Protein AF-A0A818SFF1-F1 (afdb_monomer)

Solvent-accessible surface area (backbone atoms only — not comparable to full-atom values): 10986 Å² total; per-residue (Å²): 130,87,70,99,70,79,66,65,78,45,72,51,76,48,74,39,48,66,5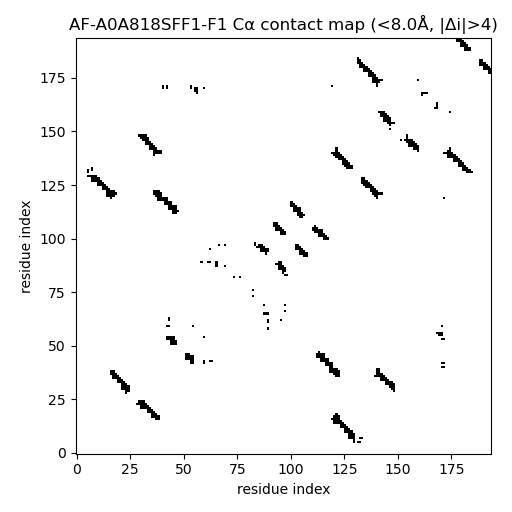1,75,48,78,44,64,41,83,86,81,69,43,51,49,33,38,40,35,31,31,52,43,71,66,40,42,21,39,57,53,98,87,51,75,42,73,50,57,46,71,57,33,50,42,52,52,58,50,44,58,50,48,54,54,51,44,74,74,43,75,86,46,78,71,59,73,72,50,70,42,78,63,52,102,57,33,35,35,34,66,54,93,59,34,32,41,36,35,36,87,83,73,51,74,46,46,30,33,59,41,76,37,38,3,38,34,39,40,39,34,30,44,100,44,38,40,38,42,38,41,35,33,38,32,57,37,32,33,38,57,41,84,89,53,92,53,50,66,73,41,67,85,71,84,58,87,85,70,75,71,77,46,77,88,64,52,74,44,71,43,39,40,39,37,42,49,55,102,87,49,75,49,77,47,79,87

Mean predicted aligned error: 8.72 Å

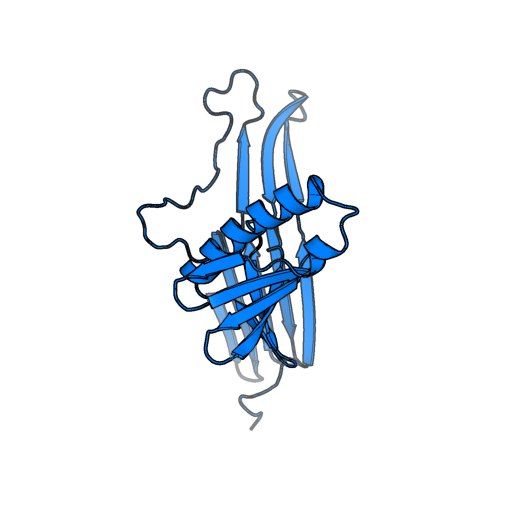Radius of gyration: 22.45 Å; Cα contacts (8 Å, |Δi|>4): 378; chains: 1; bounding box: 58×50×54 Å

Sequence (194 aa):
MPSLSESMKQHIQIGIRDIGIAIIDDIARNDLFYISISKSKDIWMESSKSHMKPLSYQLNKHVDEQYESYIKDHNAHSNDEEFSSKKYRIDNNRDVSFDEDTAELTDHQDHLVRIKRQPLDGLWVGFAWSTSNAALHVRINRVQIDNEHEFTLFPVVLNPIVSKAAGTDIPGKPFIEFSLFKTTTARSNTTHIK

Foldseek 3Di:
DPDPDDDQPDKDKDFAAKDKDWDADPVVGFTFKIKMQHWDDKFKWFDDPPDTHTDWLLQRVLVVVVVVVLVVVCVVPVPDPVSQVDWDDSDPFWIWGDDPQKIWIQGPVRDTTIMGIGIGGQKMWMWTHDPFKIKIKIFGAWMWMAGRDPPDPGRTPDGDDDDPPPVPSGPPDGPDIKMWMWGHDPVDTDIDID

Structure (mmCIF, N/CA/C/O backbone):
data_AF-A0A818SFF1-F1
#
_entry.id   AF-A0A818SFF1-F1
#
loop_
_atom_site.group_PDB
_atom_site.id
_atom_site.type_symbol
_atom_site.label_atom_id
_atom_site.label_alt_id
_atom_site.label_comp_id
_atom_site.label_asym_id
_atom_site.label_entity_id
_atom_site.label_seq_id
_atom_site.pdbx_PDB_ins_code
_atom_site.Cartn_x
_atom_site.Cartn_y
_atom_site.Cartn_z
_atom_site.occupancy
_atom_site.B_iso_or_equiv
_atom_site.auth_seq_id
_atom_site.auth_comp_id
_atom_site.auth_asym_id
_atom_site.auth_atom_id
_atom_site.pdbx_PDB_model_num
ATOM 1 N N . MET A 1 1 ? -38.109 -21.030 6.512 1.00 29.44 1 MET A N 1
ATOM 2 C CA . MET A 1 1 ? -37.425 -20.049 5.643 1.00 29.44 1 MET A CA 1
ATOM 3 C C . MET A 1 1 ? -35.987 -19.942 6.122 1.00 29.44 1 MET A C 1
ATOM 5 O O . MET A 1 1 ? -35.830 -19.622 7.294 1.00 29.44 1 MET A O 1
ATOM 9 N N . PRO A 1 2 ? -34.957 -20.273 5.324 1.00 36.75 2 PRO A N 1
ATOM 10 C CA . PRO A 1 2 ? -33.585 -19.961 5.708 1.00 36.75 2 PRO A CA 1
ATOM 11 C C . PRO A 1 2 ? -33.436 -18.437 5.671 1.00 36.75 2 PRO A C 1
ATOM 13 O O . PRO A 1 2 ? -33.880 -17.797 4.717 1.00 36.75 2 PRO A O 1
ATOM 16 N N . SER A 1 3 ? -32.915 -17.858 6.746 1.00 39.03 3 SER A N 1
ATOM 17 C CA . SER A 1 3 ? -32.768 -16.417 6.925 1.00 39.03 3 SER A CA 1
ATOM 18 C C . SER A 1 3 ? -31.819 -15.816 5.884 1.00 39.03 3 SER A C 1
ATOM 20 O O . SER A 1 3 ? -30.797 -16.407 5.543 1.00 39.03 3 SER A O 1
ATOM 22 N N . LEU A 1 4 ? -32.123 -14.599 5.425 1.00 45.53 4 LEU A N 1
ATOM 23 C CA . LEU A 1 4 ? -31.282 -13.764 4.551 1.00 45.53 4 LEU A CA 1
ATOM 24 C C . LEU A 1 4 ? -29.932 -13.335 5.187 1.00 45.53 4 LEU A C 1
ATOM 26 O O . LEU A 1 4 ? -29.298 -12.393 4.725 1.00 45.53 4 LEU A O 1
ATOM 30 N N . SER A 1 5 ? -29.480 -13.987 6.258 1.00 56.97 5 SER A N 1
ATOM 31 C CA . SER A 1 5 ? -28.380 -13.516 7.104 1.00 56.97 5 SER A CA 1
ATOM 32 C C . SER A 1 5 ? -27.509 -14.668 7.614 1.00 56.97 5 SER A C 1
ATOM 34 O O . SER A 1 5 ? -27.238 -14.766 8.812 1.00 56.97 5 SER A O 1
ATOM 36 N N . GLU A 1 6 ? -27.099 -15.592 6.742 1.00 67.06 6 GLU A N 1
ATOM 37 C CA . GLU A 1 6 ? -26.012 -16.505 7.115 1.00 67.06 6 GLU A CA 1
ATOM 38 C C . GLU A 1 6 ? -24.713 -15.690 7.199 1.00 67.06 6 GLU A C 1
ATOM 40 O O . GLU A 1 6 ? -24.246 -15.152 6.193 1.00 67.06 6 GLU A O 1
ATOM 45 N N . SER A 1 7 ? -24.148 -15.572 8.404 1.00 75.12 7 SER A N 1
ATOM 46 C CA . SER A 1 7 ? -22.847 -14.938 8.603 1.00 75.12 7 SER A CA 1
ATOM 47 C C . SER A 1 7 ? -21.735 -15.797 7.997 1.00 75.12 7 SER A C 1
ATOM 49 O O . SER A 1 7 ? -21.760 -17.029 8.083 1.00 75.12 7 SER A O 1
ATOM 51 N N . MET A 1 8 ? -20.740 -15.148 7.388 1.00 84.06 8 MET A N 1
ATOM 52 C CA . MET A 1 8 ? -19.523 -15.824 6.935 1.00 84.06 8 MET A CA 1
ATOM 53 C C . MET A 1 8 ? -18.774 -16.343 8.163 1.00 84.06 8 MET A C 1
ATOM 55 O O . MET A 1 8 ? -18.273 -15.556 8.963 1.00 84.06 8 MET A O 1
ATOM 59 N N . LYS A 1 9 ? -18.749 -17.665 8.351 1.00 87.00 9 LYS A N 1
ATOM 60 C CA . LYS A 1 9 ? -18.155 -18.292 9.545 1.00 87.00 9 LYS A CA 1
ATOM 61 C C . LYS A 1 9 ? -16.649 -18.472 9.412 1.00 87.00 9 LYS A C 1
ATOM 63 O O . LYS A 1 9 ? -15.950 -18.505 10.418 1.00 87.00 9 LYS A O 1
ATOM 68 N N . GLN A 1 10 ? -16.170 -18.635 8.184 1.00 93.19 10 GLN A N 1
ATOM 69 C CA . GLN A 1 10 ? -14.772 -18.901 7.876 1.00 93.19 10 GLN A CA 1
ATOM 70 C C . GLN A 1 10 ? -14.242 -17.768 7.007 1.00 93.19 10 GLN A C 1
ATOM 72 O O . GLN A 1 10 ? -14.946 -17.278 6.123 1.00 93.19 10 GLN A O 1
ATOM 77 N N . HIS A 1 11 ? -13.019 -17.332 7.286 1.00 95.00 11 HIS A N 1
ATOM 78 C CA . HIS A 1 11 ? -12.343 -16.327 6.484 1.00 95.00 11 HIS A CA 1
ATOM 79 C C . HIS A 1 11 ? -10.835 -16.555 6.496 1.00 95.00 11 HIS A C 1
ATOM 81 O O . HIS A 1 11 ? -10.275 -17.048 7.474 1.00 95.00 11 HIS A O 1
ATOM 87 N N . ILE A 1 12 ? -10.194 -16.188 5.395 1.00 96.62 12 ILE A N 1
ATOM 88 C CA . ILE A 1 12 ? -8.749 -16.147 5.222 1.00 96.62 12 ILE A CA 1
ATOM 89 C C . ILE A 1 12 ? -8.417 -14.798 4.593 1.00 96.62 12 ILE A C 1
ATOM 91 O O . ILE A 1 12 ? -9.103 -14.339 3.678 1.00 96.62 12 ILE A O 1
ATOM 95 N N . GLN A 1 13 ? -7.353 -14.174 5.084 1.00 95.44 13 GLN A N 1
ATOM 96 C CA . GLN A 1 13 ? -6.797 -12.957 4.518 1.00 95.44 13 GLN A CA 1
ATOM 97 C C . GLN A 1 13 ? -5.323 -13.185 4.197 1.00 95.44 13 GLN A C 1
ATOM 99 O O . GLN A 1 13 ? -4.576 -13.697 5.028 1.00 95.44 13 GLN A O 1
ATOM 104 N N . ILE A 1 14 ? -4.916 -12.789 2.997 1.00 95.25 14 ILE A N 1
ATOM 105 C CA . ILE A 1 14 ? -3.541 -12.867 2.512 1.00 95.25 14 ILE A CA 1
ATOM 106 C C . ILE A 1 14 ? -3.113 -11.454 2.123 1.00 95.25 14 ILE A C 1
ATOM 108 O O . ILE A 1 14 ? -3.788 -10.799 1.330 1.00 95.25 14 ILE A O 1
ATOM 112 N N . GLY A 1 15 ? -1.999 -10.998 2.688 1.00 94.06 15 GLY A N 1
ATOM 113 C CA . GLY A 1 15 ? -1.317 -9.766 2.300 1.00 94.06 15 GLY A CA 1
ATOM 114 C C . GLY A 1 15 ? 0.062 -10.107 1.751 1.00 94.06 15 GLY A C 1
ATOM 115 O O . GLY A 1 15 ? 0.854 -10.751 2.437 1.00 94.06 15 GLY A O 1
ATOM 116 N N . ILE A 1 16 ? 0.335 -9.716 0.510 1.00 94.56 16 ILE A N 1
ATOM 117 C CA . ILE A 1 16 ? 1.644 -9.850 -0.126 1.00 94.56 16 ILE A CA 1
ATOM 118 C C . ILE A 1 16 ? 2.194 -8.449 -0.333 1.00 94.56 16 ILE A C 1
ATOM 120 O O . ILE A 1 16 ? 1.605 -7.639 -1.051 1.00 94.56 16 ILE A O 1
ATOM 124 N N . ARG A 1 17 ? 3.336 -8.179 0.301 1.00 93.19 17 ARG A N 1
ATOM 125 C CA . ARG A 1 17 ? 3.992 -6.877 0.221 1.00 93.19 17 ARG A CA 1
ATOM 126 C C . ARG A 1 17 ? 4.446 -6.591 -1.205 1.00 93.19 17 ARG A C 1
ATOM 128 O O . ARG A 1 17 ? 3.990 -5.615 -1.783 1.00 93.19 17 ARG A O 1
ATOM 135 N N . ASP A 1 18 ? 5.265 -7.476 -1.762 1.00 93.25 18 ASP A N 1
ATOM 136 C CA . ASP A 1 18 ? 5.827 -7.347 -3.101 1.00 93.25 18 ASP A CA 1
ATOM 137 C C . ASP A 1 18 ? 5.870 -8.726 -3.778 1.00 93.25 18 ASP A C 1
ATOM 139 O O . ASP A 1 18 ? 6.201 -9.730 -3.144 1.00 93.25 18 ASP A O 1
ATOM 143 N N . ILE A 1 19 ? 5.521 -8.781 -5.061 1.00 95.44 19 ILE A N 1
ATOM 144 C CA . ILE A 1 19 ? 5.624 -9.963 -5.921 1.00 95.44 19 ILE A CA 1
ATOM 145 C C . ILE A 1 19 ? 5.975 -9.527 -7.344 1.00 95.44 19 ILE A C 1
ATOM 147 O O . ILE A 1 19 ? 5.488 -8.507 -7.829 1.00 95.44 19 ILE A O 1
ATOM 151 N N . GLY A 1 20 ? 6.821 -10.306 -8.013 1.00 95.44 20 GLY A N 1
ATOM 152 C CA . GLY A 1 20 ? 7.267 -10.051 -9.377 1.00 95.44 20 GLY A CA 1
ATOM 153 C C . GLY A 1 20 ? 7.159 -11.293 -10.249 1.00 95.44 20 GLY A C 1
ATOM 154 O O . GLY A 1 20 ? 7.330 -12.413 -9.766 1.00 95.44 20 GLY A O 1
ATOM 155 N N . ILE A 1 21 ? 6.870 -11.087 -11.528 1.00 94.88 21 ILE A N 1
ATOM 156 C CA . ILE A 1 21 ? 6.818 -12.124 -12.554 1.00 94.88 21 ILE A CA 1
ATOM 157 C C . ILE A 1 21 ? 7.664 -11.642 -13.730 1.00 94.88 21 ILE A C 1
ATOM 159 O O . ILE A 1 21 ? 7.367 -10.604 -14.318 1.00 94.88 21 ILE A O 1
ATOM 163 N N . ALA A 1 22 ? 8.699 -12.405 -14.074 1.00 94.56 22 ALA A N 1
ATOM 164 C CA . ALA A 1 22 ? 9.489 -12.192 -15.280 1.00 94.56 22 ALA A CA 1
ATOM 165 C C . ALA A 1 22 ? 8.950 -13.074 -16.411 1.00 94.56 22 ALA A C 1
ATOM 167 O O . ALA A 1 22 ? 8.686 -14.263 -16.217 1.00 94.56 22 ALA A O 1
ATOM 168 N N . ILE A 1 23 ? 8.782 -12.481 -17.586 1.00 94.38 23 ILE A N 1
ATOM 169 C CA . ILE A 1 23 ? 8.433 -13.169 -18.824 1.00 94.38 23 ILE A CA 1
ATOM 170 C C . ILE A 1 23 ? 9.700 -13.218 -19.663 1.00 94.38 23 ILE A C 1
ATOM 172 O O . ILE A 1 23 ? 10.245 -12.172 -20.011 1.00 94.38 23 ILE A O 1
ATOM 176 N N . ILE A 1 24 ? 10.144 -14.427 -19.987 1.00 94.25 24 ILE A N 1
ATOM 177 C CA . ILE A 1 24 ? 11.396 -14.682 -20.701 1.00 94.25 24 ILE A CA 1
ATOM 178 C C . ILE A 1 24 ? 11.110 -15.387 -22.025 1.00 94.25 24 ILE A C 1
ATOM 180 O O . ILE A 1 24 ? 10.174 -16.185 -22.112 1.00 94.25 24 ILE A O 1
ATOM 184 N N . ASP A 1 25 ? 11.918 -15.105 -23.040 1.00 93.19 25 ASP A N 1
ATOM 185 C CA . ASP A 1 25 ? 11.989 -15.905 -24.261 1.00 93.19 25 ASP A CA 1
ATOM 186 C C . ASP A 1 25 ? 13.014 -17.024 -24.042 1.00 93.19 25 ASP A C 1
ATOM 188 O O . ASP A 1 25 ? 14.208 -16.776 -23.849 1.00 93.19 25 ASP A O 1
ATOM 192 N N . ASP A 1 26 ? 12.556 -18.272 -24.053 1.00 93.94 26 ASP A N 1
ATOM 193 C CA . ASP A 1 26 ? 13.407 -19.435 -23.818 1.00 93.94 26 ASP A CA 1
ATOM 194 C C . ASP A 1 26 ? 14.319 -19.764 -25.011 1.00 93.94 26 ASP A C 1
ATOM 196 O O . ASP A 1 26 ? 15.389 -20.356 -24.829 1.00 93.94 26 ASP A O 1
ATOM 200 N N . ILE A 1 27 ? 13.940 -19.343 -26.220 1.00 94.38 27 ILE A N 1
ATOM 201 C CA . ILE A 1 27 ? 14.706 -19.551 -27.450 1.00 94.38 27 ILE A CA 1
ATOM 202 C C . ILE A 1 27 ? 15.798 -18.488 -27.563 1.00 94.38 27 ILE A C 1
ATOM 204 O O . ILE A 1 27 ? 16.974 -18.824 -27.729 1.00 94.38 27 ILE A O 1
ATOM 208 N N . ALA A 1 28 ? 15.423 -17.212 -27.458 1.00 89.94 28 ALA A N 1
ATOM 209 C CA . ALA A 1 28 ? 16.356 -16.089 -27.549 1.00 89.94 28 ALA A CA 1
ATOM 210 C C . ALA A 1 28 ? 17.179 -15.885 -26.264 1.00 89.94 28 ALA A C 1
ATOM 212 O O . ALA A 1 28 ? 18.203 -15.201 -26.302 1.00 89.94 28 ALA A O 1
ATOM 213 N N . ARG A 1 29 ? 16.768 -16.509 -25.149 1.00 90.38 29 ARG A N 1
ATOM 214 C CA . ARG A 1 29 ? 17.375 -16.388 -23.811 1.00 90.38 29 ARG A CA 1
ATOM 215 C C . ARG A 1 29 ? 17.467 -14.943 -23.322 1.00 90.38 29 ARG A C 1
ATOM 217 O O . ARG A 1 29 ? 18.484 -14.551 -22.750 1.00 90.38 29 ARG A O 1
ATOM 224 N N . ASN A 1 30 ? 16.420 -14.162 -23.558 1.00 89.62 30 ASN A N 1
ATOM 225 C CA . ASN A 1 30 ? 16.323 -12.790 -23.079 1.00 89.62 30 ASN A CA 1
ATOM 226 C C . ASN A 1 30 ? 15.040 -12.567 -22.275 1.00 89.62 30 ASN A C 1
ATOM 228 O O . ASN A 1 30 ? 14.051 -13.291 -22.411 1.00 89.62 30 ASN A O 1
ATOM 232 N N . ASP A 1 31 ? 15.081 -11.548 -21.425 1.00 89.31 31 ASP A N 1
ATOM 233 C CA . ASP A 1 31 ? 13.924 -11.108 -20.664 1.00 89.31 31 ASP A CA 1
ATOM 234 C C . ASP A 1 31 ? 13.083 -10.188 -21.556 1.00 89.31 31 ASP A C 1
ATOM 236 O O . ASP A 1 31 ? 13.590 -9.265 -22.196 1.00 89.31 31 ASP A O 1
ATOM 240 N N . LEU A 1 32 ? 11.786 -10.469 -21.644 1.00 91.38 32 LEU A N 1
ATOM 241 C CA . LEU A 1 32 ? 10.852 -9.682 -22.446 1.00 91.38 32 LEU A CA 1
ATOM 242 C C . LEU A 1 32 ? 10.216 -8.593 -21.588 1.00 91.38 32 LEU A C 1
ATOM 244 O O . LEU A 1 32 ? 10.244 -7.414 -21.932 1.00 91.38 32 LEU A O 1
ATOM 248 N N . PHE A 1 33 ? 9.639 -8.997 -20.457 1.00 93.94 33 PHE A N 1
ATOM 249 C CA . PHE A 1 33 ? 8.936 -8.092 -19.558 1.00 93.94 33 PHE A CA 1
ATOM 250 C C . PHE A 1 33 ? 9.097 -8.515 -18.110 1.00 93.94 33 PHE A C 1
ATOM 252 O O . PHE A 1 33 ? 9.095 -9.705 -17.792 1.00 93.94 33 PHE A O 1
ATOM 259 N N . TYR A 1 34 ? 9.094 -7.527 -17.227 1.00 95.44 34 TYR A N 1
ATOM 260 C CA . TYR A 1 34 ? 8.955 -7.738 -15.799 1.00 95.44 34 TYR A CA 1
ATOM 261 C C . TYR A 1 34 ? 7.678 -7.066 -15.298 1.00 95.44 34 TYR A C 1
ATOM 263 O O . TYR A 1 34 ? 7.458 -5.874 -15.495 1.00 95.44 34 TYR A O 1
ATOM 271 N N . ILE A 1 35 ? 6.801 -7.841 -14.663 1.00 95.69 35 ILE A N 1
ATOM 272 C CA . ILE A 1 35 ? 5.564 -7.353 -14.052 1.00 95.69 35 ILE A CA 1
ATOM 273 C C . ILE A 1 35 ? 5.742 -7.418 -12.545 1.00 95.69 35 ILE A C 1
ATOM 275 O O . ILE A 1 35 ? 5.921 -8.499 -11.988 1.00 95.69 35 ILE A O 1
ATOM 279 N N . SER A 1 36 ? 5.631 -6.282 -11.868 1.00 95.12 36 SER A N 1
ATOM 280 C CA . SER A 1 36 ? 5.686 -6.211 -10.412 1.00 95.12 36 SER A CA 1
ATOM 281 C C . SER A 1 36 ? 4.386 -5.688 -9.823 1.00 95.12 36 SER A C 1
ATOM 283 O O . SER A 1 36 ? 3.784 -4.734 -10.312 1.00 95.12 36 SER A O 1
ATOM 285 N N . ILE A 1 37 ? 3.966 -6.314 -8.730 1.00 94.62 37 ILE A N 1
ATOM 286 C CA . ILE A 1 37 ? 2.992 -5.776 -7.792 1.00 94.62 37 ILE A CA 1
ATOM 287 C C . ILE A 1 37 ? 3.766 -5.469 -6.520 1.00 94.62 37 ILE A C 1
ATOM 289 O O . ILE A 1 37 ? 4.403 -6.352 -5.953 1.00 94.62 37 ILE A O 1
ATOM 293 N N . SER A 1 38 ? 3.734 -4.219 -6.081 1.00 91.31 38 SER A N 1
ATOM 294 C CA . SER A 1 38 ? 4.543 -3.759 -4.951 1.00 91.31 38 SER A CA 1
ATOM 295 C C . SER A 1 38 ? 3.707 -3.004 -3.941 1.00 91.31 38 SER A C 1
ATOM 297 O O . SER A 1 38 ? 2.606 -2.535 -4.249 1.00 91.31 38 SER A O 1
ATOM 299 N N . LYS A 1 39 ? 4.226 -2.872 -2.723 1.00 87.31 39 LYS A N 1
ATOM 300 C CA . LYS A 1 39 ? 3.552 -2.095 -1.686 1.00 87.31 39 LYS A CA 1
ATOM 301 C C . LYS A 1 39 ? 3.370 -0.651 -2.154 1.00 87.31 39 LYS A C 1
ATOM 303 O O . LYS A 1 39 ? 4.251 -0.062 -2.792 1.00 87.31 39 LYS A O 1
ATOM 308 N N . SER A 1 40 ? 2.227 -0.056 -1.827 1.00 82.00 40 SER A N 1
ATOM 309 C CA . SER A 1 40 ? 2.022 1.376 -2.063 1.00 82.00 40 SER A CA 1
ATOM 310 C C . SER A 1 40 ? 2.520 2.202 -0.875 1.00 82.00 40 SER A C 1
ATOM 312 O O . SER A 1 40 ? 3.242 1.705 -0.008 1.00 82.00 40 SER A O 1
ATOM 314 N N . LYS A 1 41 ? 2.147 3.487 -0.842 1.00 81.12 41 LYS A N 1
ATOM 315 C CA . LYS A 1 41 ? 2.415 4.353 0.308 1.00 81.12 41 LYS A CA 1
ATOM 316 C C . LYS A 1 41 ? 1.798 3.773 1.577 1.00 81.12 41 LYS A C 1
ATOM 318 O O . LYS A 1 41 ? 0.735 3.150 1.525 1.00 81.12 41 LYS A O 1
ATOM 323 N N . ASP A 1 42 ? 2.476 4.002 2.691 1.00 86.38 42 ASP A N 1
ATOM 324 C CA . ASP A 1 42 ? 1.950 3.661 4.003 1.00 86.38 42 ASP A CA 1
ATOM 325 C C . ASP A 1 42 ? 0.845 4.671 4.357 1.00 86.38 42 ASP A C 1
ATOM 327 O O . ASP A 1 42 ? 0.861 5.813 3.893 1.00 86.38 42 ASP A O 1
ATOM 331 N N . ILE A 1 43 ? -0.151 4.234 5.122 1.00 89.06 43 ILE A N 1
ATOM 332 C CA . ILE A 1 43 ? -1.270 5.078 5.538 1.00 89.06 43 ILE A CA 1
ATOM 333 C C . ILE A 1 43 ? -1.369 5.125 7.052 1.00 89.06 43 ILE A C 1
ATOM 335 O O . ILE A 1 43 ? -1.173 4.129 7.745 1.00 89.06 43 ILE A O 1
ATOM 339 N N . TRP A 1 44 ? -1.747 6.284 7.565 1.00 91.06 44 TRP A N 1
ATOM 340 C CA . TRP A 1 44 ? -2.076 6.451 8.971 1.00 91.06 44 TRP A CA 1
ATOM 341 C C . TRP A 1 44 ? -3.537 6.107 9.236 1.00 91.06 44 TRP A C 1
ATOM 343 O O . TRP A 1 44 ? -4.440 6.527 8.502 1.00 91.06 44 TRP A O 1
ATOM 353 N N . MET A 1 45 ? -3.772 5.342 10.296 1.00 90.62 45 MET A N 1
ATOM 354 C CA . MET A 1 45 ? -5.102 4.907 10.698 1.00 90.62 45 MET A CA 1
ATOM 355 C C . MET A 1 45 ? -5.345 5.178 12.175 1.00 90.62 45 MET A C 1
ATOM 357 O O . MET A 1 45 ? -4.494 4.874 13.001 1.00 90.62 45 MET A O 1
ATOM 361 N N . GLU A 1 46 ? -6.527 5.679 12.518 1.00 91.25 46 GLU A N 1
ATOM 362 C CA . GLU A 1 46 ? -6.996 5.740 13.901 1.00 91.25 46 GLU A CA 1
ATOM 363 C C . GLU A 1 46 ? -7.089 4.325 14.457 1.00 91.25 46 GLU A C 1
ATOM 365 O O . GLU A 1 46 ? -7.796 3.470 13.911 1.00 91.25 46 GLU A O 1
ATOM 370 N N . SER A 1 47 ? -6.376 4.081 15.550 1.00 85.44 47 SER A N 1
ATOM 371 C CA . SER A 1 47 ? -6.413 2.818 16.268 1.00 85.44 47 SER A CA 1
ATOM 372 C C . SER A 1 47 ? -7.419 2.925 17.412 1.00 85.44 47 SER A C 1
ATOM 374 O O . SER A 1 47 ? -7.135 3.522 18.451 1.00 85.44 47 SER A O 1
ATOM 376 N N . SER A 1 48 ? -8.601 2.336 17.233 1.00 79.00 48 SER A N 1
ATOM 377 C CA . SER A 1 48 ? -9.547 2.095 18.329 1.00 79.00 48 SER A CA 1
ATOM 378 C C . SER A 1 48 ? -9.493 0.627 18.767 1.00 79.00 48 SER A C 1
ATOM 380 O O . SER A 1 48 ? -8.936 -0.216 18.065 1.00 79.00 48 SER A O 1
ATOM 382 N N . LYS A 1 49 ? -10.104 0.287 19.911 1.00 70.31 49 LYS A N 1
ATOM 383 C CA . LYS A 1 49 ? -10.113 -1.098 20.425 1.00 70.31 49 LYS A CA 1
ATOM 384 C C . LYS A 1 49 ? -10.773 -2.111 19.477 1.00 70.31 49 LYS A C 1
ATOM 386 O O . LYS A 1 49 ? -10.457 -3.291 19.566 1.00 70.31 49 LYS A O 1
ATOM 391 N N . SER A 1 50 ? -11.704 -1.683 18.623 1.00 68.44 50 SER A N 1
ATOM 392 C CA . SER A 1 50 ? -12.535 -2.581 17.803 1.00 68.44 50 SER A CA 1
ATOM 393 C C . SER A 1 50 ? -12.381 -2.388 16.296 1.00 68.44 50 SER A C 1
ATOM 395 O O . SER A 1 50 ? -12.863 -3.217 15.529 1.00 68.44 50 SER A O 1
ATOM 397 N N . HIS A 1 51 ? -11.746 -1.303 15.854 1.00 72.06 51 HIS A N 1
ATOM 398 C CA . HIS A 1 51 ? -11.682 -0.936 14.444 1.00 72.06 51 HIS A CA 1
ATOM 399 C C . HIS A 1 51 ? -10.478 -0.039 14.153 1.00 72.06 51 HIS A C 1
ATOM 401 O O . HIS A 1 51 ? -10.136 0.835 14.955 1.00 72.06 51 HIS A O 1
ATOM 407 N N . MET A 1 52 ? -9.888 -0.219 12.971 1.00 80.19 52 MET A N 1
ATOM 408 C CA . MET A 1 52 ? -8.890 0.691 12.420 1.00 80.19 52 MET A CA 1
ATOM 409 C C . MET A 1 52 ? -9.490 1.493 11.272 1.00 80.19 52 MET A C 1
ATOM 411 O O . MET A 1 52 ? -9.965 0.912 10.298 1.00 80.19 52 MET A O 1
ATOM 415 N N . LYS A 1 53 ? -9.481 2.825 11.395 1.00 85.00 53 LYS A N 1
ATOM 416 C CA . LYS A 1 53 ? -10.051 3.728 10.387 1.00 85.00 53 LYS A CA 1
ATOM 417 C C . LYS A 1 53 ? -8.947 4.508 9.685 1.00 85.00 53 LYS A C 1
ATOM 419 O O . LYS A 1 53 ? -8.183 5.159 10.388 1.00 85.00 53 LYS A O 1
ATOM 424 N N . PRO A 1 54 ? -8.873 4.543 8.346 1.00 85.38 54 PRO A N 1
ATOM 425 C CA . PRO A 1 54 ? -7.954 5.460 7.680 1.00 85.38 54 PRO A CA 1
ATOM 426 C C . PRO A 1 54 ? -8.294 6.918 8.022 1.00 85.38 54 PRO A C 1
ATOM 428 O O . PRO A 1 54 ? -9.470 7.300 8.037 1.00 85.38 54 PRO A O 1
ATOM 431 N N . LEU A 1 55 ? -7.265 7.732 8.283 1.00 88.00 55 LEU A N 1
ATOM 432 C CA . LEU A 1 55 ? -7.428 9.182 8.430 1.00 88.00 55 LEU A CA 1
ATOM 433 C C . LEU A 1 55 ? -7.890 9.807 7.107 1.00 88.00 55 LEU A C 1
ATOM 435 O O . LEU A 1 55 ? -7.703 9.238 6.029 1.00 88.00 55 LEU A O 1
ATOM 439 N N . SER A 1 56 ? -8.452 11.017 7.176 1.00 85.88 56 SER A N 1
ATOM 440 C CA . SER A 1 56 ? -8.741 11.793 5.965 1.00 85.88 56 SER A CA 1
ATOM 441 C C . SER A 1 56 ? -7.461 12.041 5.162 1.00 85.88 56 SER A C 1
ATOM 443 O O . SER A 1 56 ? -6.380 12.130 5.741 1.00 85.88 56 SER A O 1
ATOM 445 N N . TYR A 1 57 ? -7.574 12.191 3.837 1.00 82.31 57 TYR A N 1
ATOM 446 C CA . TYR A 1 57 ? -6.403 12.381 2.970 1.00 82.31 57 TYR A CA 1
ATOM 447 C C . TYR A 1 57 ? -5.467 13.491 3.452 1.00 82.31 57 TYR A C 1
ATOM 449 O O . TYR A 1 57 ? -4.273 13.263 3.617 1.00 82.31 57 TYR A O 1
ATOM 457 N N . GLN A 1 58 ? -6.028 14.675 3.707 1.00 85.25 58 GLN A N 1
ATOM 458 C CA . GLN A 1 58 ? -5.254 15.850 4.103 1.00 85.25 58 GLN A CA 1
ATOM 459 C C . GLN A 1 58 ? -4.529 15.616 5.428 1.00 85.25 58 GLN A C 1
ATOM 461 O O . GLN A 1 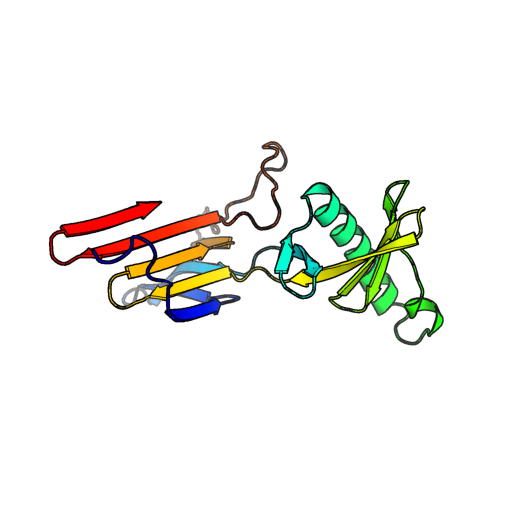58 ? -3.362 15.964 5.561 1.00 85.25 58 GLN A O 1
ATOM 466 N N . LEU A 1 59 ? -5.199 14.981 6.393 1.00 88.19 59 LEU A N 1
ATOM 467 C CA . LEU A 1 59 ? -4.582 14.676 7.675 1.00 88.19 59 LEU A CA 1
ATOM 468 C C . LEU A 1 59 ? -3.492 13.609 7.529 1.00 88.19 59 LEU A C 1
ATOM 470 O O . LEU A 1 59 ? -2.412 13.786 8.073 1.00 88.19 59 LEU A O 1
ATOM 474 N N . ASN A 1 60 ? -3.740 12.551 6.750 1.00 89.19 60 ASN A N 1
ATOM 475 C CA . ASN A 1 60 ? -2.744 11.519 6.449 1.00 89.19 60 ASN A CA 1
ATOM 476 C C . ASN A 1 60 ? -1.479 12.140 5.848 1.00 89.19 60 ASN A C 1
ATOM 478 O O . ASN A 1 60 ? -0.381 11.861 6.308 1.00 89.19 60 ASN A O 1
ATOM 482 N N . LYS A 1 61 ? -1.657 13.033 4.868 1.00 87.12 61 LYS A N 1
ATOM 483 C CA . LYS A 1 61 ? -0.568 13.745 4.202 1.00 87.12 61 LYS A CA 1
ATOM 484 C C . LYS A 1 61 ? 0.250 14.593 5.180 1.00 87.12 61 LYS A C 1
ATOM 486 O O . LYS A 1 61 ? 1.464 14.448 5.205 1.00 87.12 61 LYS A O 1
ATOM 491 N N . HIS A 1 62 ? -0.388 15.444 5.986 1.00 91.12 62 HIS A N 1
ATOM 492 C CA . HIS A 1 62 ? 0.343 16.285 6.942 1.00 91.12 62 HIS A CA 1
ATOM 493 C C . HIS A 1 62 ? 1.060 15.456 8.015 1.00 91.12 62 HIS A C 1
ATOM 495 O O . HIS A 1 62 ? 2.184 15.782 8.386 1.00 91.12 62 HIS A O 1
ATOM 501 N N . VAL A 1 63 ? 0.439 14.372 8.497 1.00 92.94 63 VAL A N 1
ATOM 502 C CA . VAL A 1 63 ? 1.088 13.456 9.447 1.00 92.94 63 VAL A CA 1
ATOM 503 C C . VAL A 1 63 ? 2.302 12.790 8.806 1.00 92.94 63 VAL A C 1
ATOM 505 O O . VAL A 1 63 ? 3.350 12.745 9.436 1.00 92.94 63 VAL A O 1
ATOM 508 N N . ASP A 1 64 ? 2.202 12.328 7.559 1.00 91.06 64 ASP A N 1
ATOM 509 C CA . ASP A 1 64 ? 3.324 11.705 6.845 1.00 91.06 64 ASP A CA 1
ATOM 510 C C . ASP A 1 64 ? 4.476 12.705 6.599 1.00 91.06 64 ASP A C 1
ATOM 512 O O . ASP A 1 64 ? 5.638 12.373 6.810 1.00 91.06 64 ASP A O 1
ATOM 516 N N . GLU A 1 65 ? 4.173 13.968 6.272 1.00 91.75 65 GLU A N 1
ATOM 517 C CA . GLU A 1 65 ? 5.175 15.043 6.149 1.00 91.75 65 GLU A CA 1
ATOM 518 C C . GLU A 1 65 ? 5.903 15.328 7.480 1.00 91.75 65 GLU A C 1
ATOM 520 O O . GLU A 1 65 ? 7.129 15.496 7.510 1.00 91.75 65 GLU A O 1
ATOM 525 N N . GLN A 1 66 ? 5.172 15.361 8.602 1.00 94.62 66 GLN A N 1
ATOM 526 C CA . GLN A 1 66 ? 5.794 15.505 9.924 1.00 94.62 66 GLN A CA 1
ATOM 527 C C . GLN A 1 66 ? 6.563 14.246 10.331 1.00 94.62 66 GLN A C 1
ATOM 529 O O . GLN A 1 66 ? 7.615 14.354 10.957 1.00 94.62 66 GLN A O 1
ATOM 534 N N . TYR A 1 67 ? 6.099 13.066 9.922 1.00 93.75 67 TYR A N 1
ATOM 535 C CA . TYR A 1 67 ? 6.787 11.808 10.170 1.00 93.75 67 TYR A CA 1
ATOM 536 C 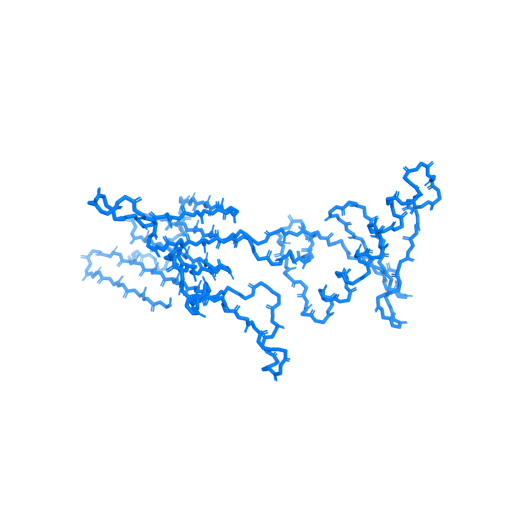C . TYR A 1 67 ? 8.150 11.754 9.475 1.00 93.75 67 TYR A C 1
ATOM 538 O O . TYR A 1 67 ? 9.138 11.361 10.088 1.00 93.75 67 TYR A O 1
ATOM 546 N N . GLU A 1 68 ? 8.255 12.223 8.228 1.00 92.25 68 GLU A N 1
ATOM 547 C CA . GLU A 1 68 ? 9.552 12.343 7.549 1.00 92.25 68 GLU A CA 1
ATOM 548 C C . GLU A 1 68 ? 10.530 13.245 8.317 1.00 92.25 68 GLU A C 1
ATOM 550 O O . GLU A 1 68 ? 11.735 12.980 8.346 1.00 92.25 68 GLU A O 1
ATOM 555 N N . SER A 1 69 ? 10.023 14.312 8.940 1.00 92.56 69 SER A N 1
ATOM 556 C CA . SER A 1 69 ? 10.823 15.210 9.781 1.00 92.56 69 SER A CA 1
ATOM 557 C C . SER A 1 69 ? 11.237 14.525 11.085 1.00 92.56 69 SER A C 1
ATOM 559 O O . SER A 1 69 ? 12.407 14.578 11.455 1.00 92.56 69 SER A O 1
ATOM 561 N N . TYR A 1 70 ? 10.314 13.801 11.719 1.00 92.75 70 TYR A N 1
ATOM 562 C CA . TYR A 1 70 ? 10.592 12.964 12.883 1.00 92.75 70 TYR A CA 1
ATOM 563 C C . TYR A 1 70 ? 11.686 11.933 12.611 1.00 92.75 70 TYR A C 1
ATOM 565 O O . TYR A 1 70 ? 12.648 11.869 13.366 1.00 92.75 70 TYR A O 1
ATOM 573 N N . ILE A 1 71 ? 11.615 11.189 11.505 1.00 91.31 71 ILE A N 1
ATOM 574 C CA . ILE A 1 71 ? 12.637 10.194 11.154 1.00 91.31 71 ILE A CA 1
ATOM 575 C C . ILE A 1 71 ? 14.009 10.845 10.948 1.00 91.31 71 ILE A C 1
ATOM 577 O O . ILE A 1 71 ? 15.022 10.305 11.392 1.00 91.31 71 ILE A O 1
ATOM 581 N N . LYS A 1 72 ? 14.069 12.015 10.298 1.00 90.44 72 LYS A N 1
ATOM 582 C CA . LYS A 1 72 ? 15.330 12.760 10.133 1.00 90.44 72 LYS A CA 1
ATOM 583 C C . LYS A 1 72 ? 15.918 13.169 11.480 1.00 90.44 72 LYS A C 1
ATOM 585 O O . LYS A 1 72 ? 17.109 12.965 11.702 1.00 90.44 72 LYS A O 1
ATOM 590 N N . ASP A 1 73 ? 15.089 13.710 12.366 1.00 89.31 73 ASP A N 1
ATOM 591 C CA . ASP A 1 73 ? 15.526 14.140 13.690 1.00 89.31 73 ASP A CA 1
ATOM 592 C C . ASP A 1 73 ? 15.947 12.951 14.566 1.00 89.31 73 ASP A C 1
ATOM 594 O O . ASP A 1 73 ? 16.989 13.023 15.219 1.00 89.31 73 ASP A O 1
ATOM 598 N N . HIS A 1 74 ? 15.187 11.851 14.523 1.00 86.12 74 HIS A N 1
ATOM 599 C CA . HIS A 1 74 ? 15.447 10.612 15.257 1.00 86.12 74 HIS A CA 1
ATOM 600 C C . HIS A 1 74 ? 16.794 10.003 14.866 1.00 86.12 74 HIS A C 1
ATOM 602 O O . HIS A 1 74 ? 17.592 9.645 15.726 1.00 86.12 74 HIS A O 1
ATOM 608 N N . ASN A 1 75 ? 17.093 9.962 13.565 1.00 84.94 75 ASN A N 1
ATOM 609 C CA . ASN A 1 75 ? 18.379 9.478 13.066 1.00 84.94 75 ASN A CA 1
ATOM 610 C C . ASN A 1 75 ? 19.556 10.380 13.477 1.00 84.94 75 ASN A C 1
ATOM 612 O O . ASN A 1 75 ? 20.681 9.898 13.589 1.00 84.94 75 ASN A O 1
ATOM 616 N N . ALA A 1 76 ? 19.319 11.679 13.682 1.00 83.88 76 ALA A N 1
ATOM 617 C CA . ALA A 1 76 ? 20.351 12.629 14.096 1.00 83.88 76 AL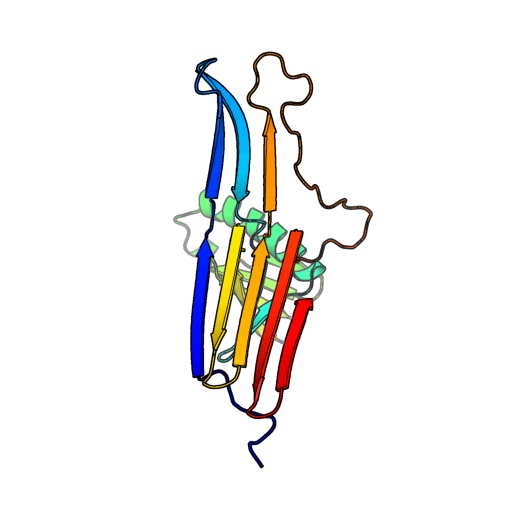A A CA 1
ATOM 618 C C . ALA A 1 76 ? 20.586 12.653 15.621 1.00 83.88 76 ALA A C 1
ATOM 620 O O . ALA A 1 76 ? 21.695 12.962 16.050 1.00 83.88 76 ALA A O 1
ATOM 621 N N . HIS A 1 77 ? 19.574 12.312 16.427 1.00 77.62 77 HIS A N 1
ATOM 622 C CA . HIS A 1 77 ? 19.581 12.445 17.893 1.00 77.62 77 HIS A CA 1
ATOM 623 C C . HIS A 1 77 ? 19.199 11.135 18.602 1.00 77.62 77 HIS A C 1
ATOM 625 O O . HIS A 1 77 ? 18.575 11.155 19.658 1.00 77.62 77 HIS A O 1
ATOM 631 N N . SER A 1 78 ? 19.572 9.981 18.040 1.00 64.50 78 SER A N 1
ATOM 632 C CA . SER A 1 78 ? 19.089 8.651 18.459 1.00 64.50 78 SER A CA 1
ATOM 633 C C . SER A 1 78 ? 19.339 8.275 19.931 1.00 64.50 78 SER A C 1
ATOM 635 O O . SER A 1 78 ? 18.773 7.295 20.402 1.00 64.50 78 SER A O 1
ATOM 637 N N . ASN A 1 79 ? 20.187 9.020 20.649 1.00 66.12 79 ASN A N 1
ATOM 638 C CA . ASN A 1 79 ? 20.555 8.776 22.050 1.00 66.12 79 ASN A CA 1
ATOM 639 C C . ASN A 1 79 ? 20.045 9.860 23.019 1.00 66.12 79 ASN A C 1
ATOM 641 O O . ASN A 1 79 ? 20.477 9.883 24.170 1.00 66.12 79 ASN A O 1
ATOM 645 N N . ASP A 1 80 ? 19.194 10.780 22.560 1.00 72.00 80 ASP A N 1
ATOM 646 C CA . ASP A 1 80 ? 18.733 11.920 23.354 1.00 72.00 80 ASP A CA 1
ATOM 647 C C . ASP A 1 80 ? 17.346 11.635 23.957 1.00 72.00 80 ASP A C 1
ATOM 649 O O . ASP A 1 80 ? 16.353 11.530 23.235 1.00 72.00 80 ASP A O 1
ATOM 653 N N . GLU A 1 81 ? 17.257 11.485 25.282 1.00 65.12 81 GLU A N 1
ATOM 654 C CA . GLU A 1 81 ? 15.991 11.168 25.973 1.00 65.12 81 GLU A CA 1
ATOM 655 C C . GLU A 1 81 ? 14.936 12.276 25.795 1.00 65.12 81 GLU A C 1
ATOM 657 O O . GLU A 1 81 ? 13.735 12.003 25.794 1.00 65.12 81 GLU A O 1
ATOM 662 N N . GLU A 1 82 ? 15.366 13.522 25.564 1.00 65.94 82 GLU A N 1
ATOM 663 C CA . GLU A 1 82 ? 14.472 14.662 25.333 1.00 65.94 82 GLU A CA 1
ATOM 664 C C . GLU A 1 82 ? 13.701 14.534 24.003 1.00 65.94 82 GLU A C 1
ATOM 666 O O . GLU A 1 82 ? 12.553 14.982 23.893 1.00 65.94 82 GLU A O 1
ATOM 671 N N . PHE A 1 83 ? 14.273 13.826 23.018 1.00 71.25 83 PHE A N 1
ATOM 672 C CA . PHE A 1 83 ? 13.673 13.616 21.699 1.00 71.25 83 PHE A CA 1
ATOM 673 C C . PHE A 1 83 ? 12.362 12.817 21.754 1.00 71.25 83 PHE A C 1
ATOM 675 O O . PHE A 1 83 ? 11.438 13.102 20.993 1.00 71.25 83 PHE A O 1
ATOM 682 N N . SER A 1 84 ? 12.245 11.872 22.694 1.00 68.94 84 SER A N 1
ATOM 683 C CA . SER A 1 84 ? 11.046 11.038 22.891 1.00 68.94 84 SER A CA 1
ATOM 684 C C . SER A 1 84 ? 9.778 11.864 23.164 1.00 68.94 84 SER A C 1
ATOM 686 O O . SER A 1 84 ? 8.672 11.441 22.836 1.00 68.94 84 SER A O 1
ATOM 688 N N . SER A 1 85 ? 9.933 13.072 23.717 1.00 74.31 85 SER A N 1
ATOM 689 C CA . SER A 1 85 ? 8.823 13.966 24.074 1.00 74.31 85 SER A CA 1
ATOM 690 C C . SER A 1 85 ? 8.500 15.039 23.023 1.00 74.31 85 SER A C 1
ATOM 692 O O . SER A 1 85 ? 7.621 15.882 23.237 1.00 74.31 85 SER A O 1
ATOM 694 N N . LYS A 1 86 ? 9.207 15.041 21.885 1.00 87.69 86 LYS A N 1
ATOM 695 C CA . LYS A 1 86 ? 9.077 16.088 20.871 1.00 87.69 86 LYS A CA 1
ATOM 696 C C . LYS A 1 86 ? 7.732 16.002 20.147 1.00 87.69 86 LYS A C 1
ATOM 698 O O . LYS A 1 86 ? 7.392 14.998 19.527 1.00 87.69 86 LYS A O 1
ATOM 703 N N . LYS A 1 87 ? 7.002 17.119 20.158 1.00 90.81 87 LYS A N 1
ATOM 704 C CA . LYS A 1 87 ? 5.753 17.297 19.408 1.00 90.81 87 LYS A CA 1
ATOM 705 C C . LYS A 1 87 ? 5.995 18.041 18.097 1.00 90.81 87 LYS A C 1
ATOM 707 O O . LYS A 1 87 ? 6.762 19.002 18.048 1.00 90.81 87 LYS A O 1
ATOM 712 N N . TYR A 1 88 ? 5.288 17.624 17.055 1.00 93.12 88 TYR A N 1
ATOM 713 C CA . TYR A 1 88 ? 5.306 18.221 15.724 1.00 93.12 88 TYR A CA 1
ATOM 714 C C . TYR A 1 88 ? 3.942 18.842 15.426 1.00 93.12 88 TYR A C 1
ATOM 716 O O . TYR A 1 88 ? 2.905 18.213 15.626 1.00 93.12 88 TYR A O 1
ATOM 724 N N . ARG A 1 89 ? 3.925 20.081 14.936 1.00 93.25 89 ARG A N 1
ATOM 725 C CA . ARG A 1 89 ? 2.680 20.790 14.616 1.00 93.25 89 ARG A CA 1
ATOM 726 C C . ARG A 1 89 ? 2.105 20.260 13.301 1.00 93.25 89 ARG A C 1
ATOM 728 O O . ARG A 1 89 ? 2.774 20.333 12.275 1.00 93.25 89 ARG A O 1
ATOM 735 N N . ILE A 1 90 ? 0.866 19.767 13.322 1.00 91.50 90 ILE A N 1
ATOM 736 C CA . ILE A 1 90 ? 0.155 19.299 12.116 1.00 91.50 90 ILE A CA 1
ATOM 737 C C . ILE A 1 90 ? -0.604 20.448 11.457 1.00 91.50 90 ILE A C 1
ATOM 739 O O . ILE A 1 90 ? -0.499 20.673 10.254 1.00 91.50 90 ILE A O 1
ATOM 743 N N . ASP A 1 91 ? -1.388 21.168 12.255 1.00 86.81 91 ASP A N 1
ATOM 744 C CA . ASP A 1 91 ? -2.188 22.311 11.830 1.00 86.81 91 ASP A CA 1
ATOM 745 C C . ASP A 1 91 ? -2.349 23.295 12.997 1.00 86.81 91 ASP A C 1
ATOM 747 O O . ASP A 1 91 ? -1.811 23.082 14.079 1.00 86.81 91 ASP A O 1
ATOM 751 N N . ASN A 1 92 ? -3.086 24.392 12.808 1.00 85.19 92 ASN A N 1
ATOM 752 C CA . ASN A 1 92 ? -3.252 25.410 13.851 1.00 85.19 92 ASN A CA 1
ATOM 753 C C . ASN A 1 92 ? -3.879 24.890 15.154 1.00 85.19 92 ASN A C 1
ATOM 755 O O . ASN A 1 92 ? -3.779 25.589 16.161 1.00 85.19 92 ASN A O 1
ATOM 759 N N . ASN A 1 93 ? -4.528 23.723 15.142 1.00 88.06 93 ASN A N 1
ATOM 760 C CA . ASN A 1 93 ? -5.307 23.184 16.249 1.00 88.06 93 ASN A CA 1
ATOM 761 C C . ASN A 1 93 ? -4.803 21.837 16.789 1.00 88.06 93 ASN A C 1
ATOM 763 O O . ASN A 1 93 ? -5.402 21.322 17.733 1.00 88.06 93 ASN A O 1
ATOM 767 N N . ARG A 1 94 ? -3.780 21.233 16.169 1.00 92.06 94 ARG A N 1
ATOM 768 C CA . ARG A 1 94 ? -3.334 19.867 16.471 1.00 92.06 94 ARG A CA 1
ATOM 769 C C . ARG A 1 94 ? -1.822 19.717 16.401 1.00 92.06 94 ARG A C 1
ATOM 771 O O . ARG A 1 94 ? -1.183 20.172 15.448 1.00 92.06 94 ARG A O 1
ATOM 778 N N . ASP A 1 95 ? -1.295 18.967 17.354 1.00 94.25 95 ASP A N 1
ATOM 779 C CA . ASP A 1 95 ? 0.077 18.478 17.384 1.00 94.25 95 ASP A CA 1
ATOM 780 C C . ASP A 1 95 ? 0.089 16.943 17.295 1.00 94.25 95 ASP A C 1
ATOM 782 O O . ASP A 1 95 ? -0.901 16.273 17.599 1.00 94.25 95 ASP A O 1
ATOM 786 N N . VAL A 1 96 ? 1.219 16.380 16.876 1.00 95.06 96 VAL A N 1
ATOM 787 C CA . VAL A 1 96 ? 1.469 14.939 16.838 1.00 95.06 96 VAL A CA 1
ATOM 788 C C . VAL A 1 96 ? 2.751 14.604 17.593 1.00 95.06 96 VAL A C 1
ATOM 790 O O . VAL A 1 96 ? 3.762 15.291 17.451 1.00 95.06 96 VAL A O 1
ATOM 793 N N . SER A 1 97 ? 2.710 13.543 18.391 1.00 94.12 97 SER A N 1
ATOM 794 C CA . SER A 1 97 ? 3.894 12.913 18.981 1.00 94.12 97 SER A CA 1
ATOM 795 C C . SER A 1 97 ? 4.075 11.545 18.343 1.00 94.12 97 SER A C 1
ATOM 797 O O . SER A 1 97 ? 3.113 10.778 18.295 1.00 94.12 97 SER A O 1
ATOM 799 N N . PHE A 1 98 ? 5.270 11.246 17.843 1.00 94.06 98 PHE A N 1
ATOM 800 C CA . PHE A 1 98 ? 5.565 9.981 17.168 1.00 94.06 98 PHE A CA 1
ATOM 801 C C . PHE A 1 98 ? 6.338 9.031 18.079 1.00 94.06 98 PHE A C 1
ATOM 803 O O . PHE A 1 98 ? 7.224 9.454 18.817 1.00 94.06 98 PHE A O 1
ATOM 810 N N . ASP A 1 99 ? 6.020 7.749 17.958 1.00 90.69 99 ASP A N 1
ATOM 811 C CA . ASP A 1 99 ? 6.729 6.635 18.575 1.00 90.69 99 ASP A CA 1
ATOM 812 C C . ASP A 1 99 ? 6.790 5.483 17.561 1.00 90.69 99 ASP A C 1
ATOM 814 O O . ASP A 1 99 ? 5.820 4.738 17.379 1.00 90.69 99 ASP A O 1
ATOM 818 N N . GLU A 1 100 ? 7.905 5.414 16.829 1.00 88.31 100 GLU A N 1
ATOM 819 C CA . GLU A 1 100 ? 8.153 4.467 15.735 1.00 88.31 100 GLU A CA 1
ATOM 820 C C . GLU A 1 100 ? 7.033 4.445 14.671 1.00 88.31 100 GLU A C 1
ATOM 822 O O . GLU A 1 100 ? 6.942 5.344 13.836 1.00 88.31 100 GLU A O 1
ATOM 827 N N . ASP A 1 101 ? 6.187 3.410 14.671 1.00 89.62 101 ASP A N 1
ATOM 828 C CA . ASP A 1 101 ? 5.057 3.228 13.748 1.00 89.62 101 ASP A CA 1
ATOM 829 C C . ASP A 1 101 ? 3.717 3.684 14.353 1.00 89.62 101 ASP A C 1
ATOM 831 O O . ASP A 1 101 ? 2.648 3.494 13.763 1.00 89.62 101 ASP A O 1
ATOM 835 N N . THR A 1 102 ? 3.733 4.267 15.547 1.00 92.56 102 THR A N 1
ATOM 836 C CA . THR A 1 102 ? 2.552 4.797 16.230 1.00 92.56 102 THR A CA 1
ATOM 837 C C . THR A 1 102 ? 2.691 6.288 16.484 1.00 92.56 102 THR A C 1
ATOM 839 O O . THR A 1 102 ? 3.782 6.851 16.451 1.00 92.56 102 THR A O 1
ATOM 842 N N . ALA A 1 103 ? 1.561 6.958 16.677 1.00 93.31 103 ALA A N 1
ATOM 843 C CA . ALA A 1 103 ? 1.558 8.356 17.054 1.00 93.31 103 ALA A CA 1
ATOM 844 C C . ALA A 1 103 ? 0.306 8.730 17.840 1.00 93.31 103 ALA A C 1
ATOM 846 O O . ALA A 1 103 ? -0.743 8.084 17.748 1.00 93.31 103 ALA A O 1
ATOM 847 N N . GLU A 1 104 ? 0.415 9.813 18.595 1.00 94.31 104 GLU A N 1
ATOM 848 C CA . GLU A 1 104 ? -0.685 10.413 19.333 1.00 94.31 104 GLU A CA 1
ATOM 849 C C . GLU A 1 104 ? -0.953 11.806 18.766 1.00 94.31 104 GLU A C 1
ATOM 851 O O . GLU A 1 104 ? -0.087 12.680 18.789 1.00 94.31 104 GLU A O 1
ATOM 856 N N . LEU A 1 105 ? -2.155 11.999 18.221 1.00 93.44 105 LEU A N 1
ATOM 857 C CA . LEU A 1 105 ? -2.667 13.309 17.836 1.00 93.44 105 LEU A CA 1
ATOM 858 C C . LEU A 1 105 ? -3.307 13.951 19.061 1.00 93.44 105 LEU A C 1
ATOM 860 O O . LEU A 1 105 ? -4.205 13.359 19.660 1.00 93.44 105 LEU A O 1
ATOM 864 N N . THR A 1 106 ? -2.873 15.158 19.406 1.00 93.06 106 THR A N 1
ATOM 865 C CA . THR A 1 106 ? -3.446 15.956 20.494 1.00 93.06 106 THR A CA 1
ATOM 866 C C . THR A 1 106 ? -3.977 17.262 19.927 1.00 93.06 106 THR A C 1
ATOM 868 O O . THR A 1 106 ? -3.263 17.951 19.198 1.00 93.06 106 THR A O 1
ATOM 871 N N . ASP A 1 107 ? -5.224 17.608 20.235 1.00 90.06 107 ASP A N 1
ATOM 872 C CA . ASP A 1 107 ? -5.772 18.930 19.923 1.00 90.06 107 ASP A CA 1
ATOM 873 C C . ASP A 1 107 ? -5.670 19.907 21.111 1.00 90.06 107 ASP A C 1
ATOM 875 O O . ASP A 1 107 ? -5.320 19.520 22.224 1.00 90.06 107 ASP A O 1
ATOM 879 N N . HIS A 1 108 ? -5.984 21.190 20.892 1.00 83.75 108 HIS A N 1
ATOM 880 C CA . HIS A 1 108 ? -5.967 22.219 21.955 1.00 83.75 108 HIS A CA 1
ATOM 881 C C . HIS A 1 108 ? -6.965 21.985 23.099 1.00 83.75 108 HIS A C 1
ATOM 883 O O . HIS A 1 108 ? -6.955 22.733 24.074 1.00 83.75 108 HIS A O 1
ATOM 889 N N . GLN A 1 109 ? -7.859 21.003 22.974 1.00 86.31 109 GLN A N 1
ATOM 890 C CA . GLN A 1 109 ? -8.808 20.610 24.016 1.00 86.31 109 GLN A CA 1
ATOM 891 C C . GLN A 1 109 ? -8.317 19.373 24.788 1.00 86.31 109 GLN A C 1
ATOM 893 O O . GLN A 1 109 ? -9.102 18.758 25.509 1.00 86.31 109 GLN A O 1
ATOM 898 N N . ASP A 1 110 ? -7.038 19.010 24.632 1.00 82.88 110 ASP A N 1
ATOM 899 C CA . ASP A 1 110 ? -6.402 17.812 25.188 1.00 82.88 110 ASP A CA 1
ATOM 900 C C . ASP A 1 110 ? -7.091 16.499 24.770 1.00 82.88 110 ASP A C 1
ATOM 902 O O . ASP A 1 110 ? -6.957 15.461 25.428 1.00 82.88 110 ASP A O 1
ATOM 906 N N . HIS A 1 111 ? -7.817 16.494 23.647 1.00 88.44 111 HIS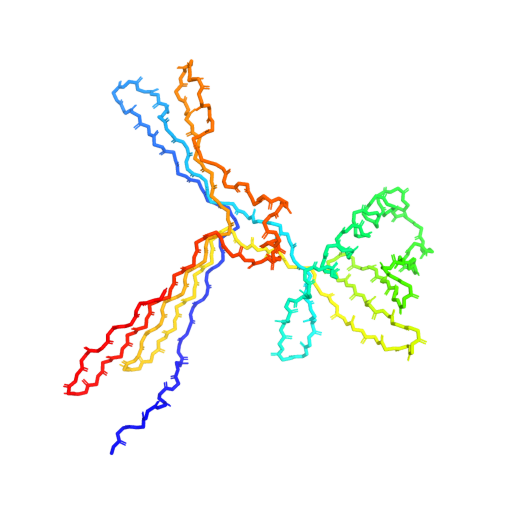 A N 1
ATOM 907 C CA . HIS A 1 111 ? -8.340 15.256 23.091 1.00 88.44 111 HIS A CA 1
ATOM 908 C C . HIS A 1 111 ? -7.215 14.496 22.389 1.00 88.44 111 HIS A C 1
ATOM 910 O O . HIS A 1 111 ? -6.574 14.999 21.464 1.00 88.44 111 HIS A O 1
ATOM 916 N N . LEU A 1 112 ? -7.005 13.257 22.832 1.00 89.88 112 LEU A N 1
ATOM 917 C CA . LEU A 1 112 ? -5.959 12.375 22.342 1.00 89.88 112 LEU A CA 1
ATOM 918 C C . LEU A 1 112 ? -6.531 11.273 21.449 1.00 89.88 112 LEU A C 1
ATOM 920 O O . LEU A 1 112 ? -7.350 10.459 21.884 1.00 89.88 112 LEU A O 1
ATOM 924 N N . VAL A 1 113 ? -6.040 11.206 20.213 1.00 91.06 113 VAL A N 1
ATOM 925 C CA . VAL A 1 113 ? -6.358 10.144 19.254 1.00 91.06 113 VAL A CA 1
ATOM 926 C C . VAL A 1 113 ? -5.089 9.376 18.916 1.00 91.06 113 VAL A C 1
ATOM 928 O O . VAL A 1 113 ? -4.135 9.932 18.377 1.00 91.06 113 VAL A O 1
ATOM 931 N N . ARG A 1 114 ? -5.092 8.072 19.200 1.00 93.62 114 ARG A N 1
ATOM 932 C CA . ARG A 1 114 ? -3.998 7.181 18.804 1.00 93.62 114 ARG A CA 1
ATOM 933 C C . ARG A 1 114 ? -4.140 6.787 17.349 1.00 93.62 114 ARG A C 1
ATOM 935 O O . ARG A 1 114 ? -5.206 6.335 16.921 1.00 93.62 114 ARG A O 1
ATOM 942 N N . ILE A 1 115 ? -3.053 6.929 16.611 1.00 94.12 115 ILE A N 1
ATOM 943 C CA . ILE A 1 115 ? -2.951 6.533 15.217 1.00 94.12 115 ILE A CA 1
ATOM 944 C C . ILE A 1 115 ? -1.785 5.565 15.038 1.00 94.12 115 ILE A C 1
ATOM 946 O O . ILE A 1 115 ? -0.803 5.582 15.776 1.00 94.12 115 ILE A O 1
ATOM 950 N N . LYS A 1 116 ? -1.904 4.698 14.040 1.00 92.94 116 LYS A N 1
ATOM 951 C CA . LYS A 1 116 ? -0.886 3.724 13.673 1.00 92.94 116 LYS A CA 1
ATOM 952 C C . LYS A 1 116 ? -0.612 3.806 12.182 1.00 92.94 116 LYS A C 1
ATOM 954 O O . LYS A 1 116 ? -1.543 3.886 11.376 1.00 92.94 116 LYS A O 1
ATOM 959 N N . ARG A 1 117 ? 0.665 3.758 11.837 1.00 91.25 117 ARG A N 1
ATOM 960 C CA . ARG A 1 117 ? 1.174 3.653 10.479 1.00 91.25 117 ARG A CA 1
ATOM 961 C C . ARG A 1 117 ? 0.997 2.217 10.004 1.00 91.25 117 ARG A C 1
ATOM 963 O O . ARG A 1 117 ? 1.411 1.271 10.671 1.00 91.25 117 ARG A O 1
ATOM 970 N N . GLN A 1 118 ? 0.336 2.037 8.868 1.00 87.88 118 GLN A N 1
ATOM 971 C CA . GLN A 1 118 ? 0.122 0.725 8.274 1.00 87.88 118 GLN A CA 1
ATOM 972 C C . GLN A 1 118 ? 0.554 0.723 6.808 1.00 87.88 118 GLN A C 1
ATOM 974 O O . GLN A 1 118 ? 0.026 1.511 6.017 1.00 87.88 118 GLN A O 1
ATOM 979 N N . PRO A 1 119 ? 1.469 -0.180 6.414 1.00 83.50 119 PRO A N 1
ATOM 980 C CA . PRO A 1 119 ? 1.784 -0.373 5.012 1.00 83.50 119 PRO A CA 1
ATOM 981 C C . PRO A 1 119 ? 0.589 -0.984 4.285 1.00 83.50 119 PRO A C 1
ATOM 983 O O . PRO A 1 119 ? -0.107 -1.862 4.802 1.00 83.50 119 PRO A O 1
ATOM 986 N N . LEU A 1 120 ? 0.367 -0.525 3.061 1.00 86.62 120 LEU A N 1
ATOM 987 C CA . LEU A 1 120 ? -0.593 -1.135 2.156 1.00 86.62 120 LEU A CA 1
ATOM 988 C C . LEU A 1 120 ? 0.111 -2.200 1.327 1.00 86.62 120 LEU A C 1
ATOM 990 O O . LEU A 1 120 ? 0.987 -1.880 0.520 1.00 86.62 120 LEU A O 1
ATOM 994 N N . ASP A 1 121 ? -0.290 -3.453 1.534 1.00 91.25 121 ASP A N 1
ATOM 995 C CA . ASP A 1 121 ? 0.205 -4.603 0.776 1.00 91.25 121 ASP A CA 1
ATOM 996 C C . ASP A 1 121 ? 0.067 -4.361 -0.728 1.00 91.25 121 ASP A C 1
ATOM 998 O O . ASP A 1 121 ? -0.932 -3.796 -1.173 1.00 91.25 121 ASP A O 1
ATOM 1002 N N . GLY A 1 122 ? 1.029 -4.801 -1.536 1.00 92.56 122 GLY A N 1
ATOM 1003 C CA . GLY A 1 122 ? 0.902 -4.694 -2.986 1.00 92.56 122 GLY A CA 1
ATOM 1004 C C . GLY A 1 122 ? -0.297 -5.476 -3.509 1.00 92.56 122 GLY A C 1
ATOM 1005 O O . GLY A 1 122 ? -1.072 -4.945 -4.308 1.00 92.56 122 GLY A O 1
ATOM 1006 N N . LEU A 1 123 ? -0.491 -6.693 -2.993 1.00 93.94 123 LEU A N 1
ATOM 1007 C CA . LEU A 1 123 ? -1.659 -7.533 -3.235 1.00 93.94 123 LEU A CA 1
ATOM 1008 C C . LEU A 1 123 ? -2.306 -7.921 -1.905 1.00 93.94 123 LEU A C 1
ATOM 1010 O O . LEU A 1 123 ? -1.680 -8.542 -1.049 1.00 93.94 123 LEU A O 1
ATOM 1014 N N . TRP A 1 124 ? -3.591 -7.624 -1.771 1.00 94.62 124 TRP A N 1
ATOM 1015 C CA . TRP A 1 124 ? -4.416 -8.060 -0.656 1.00 94.62 124 TRP A CA 1
ATOM 1016 C C . TRP A 1 124 ? -5.569 -8.915 -1.171 1.00 94.62 124 TRP A C 1
ATOM 1018 O O . TRP A 1 124 ? -6.278 -8.519 -2.098 1.00 94.62 124 TRP A O 1
ATOM 1028 N N . VAL A 1 125 ? -5.781 -10.071 -0.552 1.00 96.19 125 VAL A N 1
ATOM 1029 C CA . VAL A 1 125 ? -6.868 -10.996 -0.878 1.00 96.19 125 VAL A CA 1
ATOM 1030 C C . VAL A 1 125 ? -7.603 -11.371 0.400 1.00 96.19 125 VAL A C 1
ATOM 1032 O O . VAL A 1 125 ? -7.015 -11.924 1.326 1.00 96.19 125 VAL A O 1
ATOM 1035 N N . GLY A 1 126 ? -8.900 -11.098 0.442 1.00 96.88 126 GLY A N 1
ATOM 1036 C CA . GLY A 1 126 ? -9.815 -11.561 1.474 1.00 96.88 126 GLY A CA 1
ATOM 1037 C C . GLY A 1 126 ? -10.777 -12.580 0.888 1.00 96.88 126 GLY A C 1
ATOM 1038 O O . GLY A 1 126 ? -11.469 -12.294 -0.087 1.00 96.88 126 GLY A O 1
ATOM 1039 N N . PHE A 1 127 ? -10.845 -13.761 1.487 1.00 96.19 127 PHE A N 1
ATOM 1040 C CA . PHE A 1 127 ? -11.810 -14.788 1.124 1.00 96.19 127 PHE A CA 1
ATOM 1041 C C . PHE A 1 127 ? -12.603 -15.202 2.358 1.00 96.19 127 PHE A C 1
ATOM 1043 O O . PHE A 1 127 ? -12.023 -15.579 3.371 1.00 96.19 127 PHE A O 1
ATOM 1050 N N . ALA A 1 128 ? -13.927 -15.128 2.286 1.00 95.56 128 ALA A N 1
ATOM 1051 C CA . ALA A 1 128 ? -14.822 -15.486 3.377 1.00 95.56 128 ALA A CA 1
ATOM 1052 C C . ALA A 1 128 ? -15.951 -16.374 2.862 1.00 95.56 128 ALA A C 1
ATOM 1054 O O . ALA A 1 128 ? -16.466 -16.147 1.770 1.00 95.56 128 ALA A O 1
ATOM 1055 N N . TRP A 1 129 ? -16.342 -17.390 3.626 1.00 94.44 129 TRP A N 1
ATOM 1056 C CA . TRP A 1 129 ? -17.384 -18.322 3.205 1.00 94.44 129 TRP A CA 1
ATOM 1057 C C . TRP A 1 129 ? -18.214 -18.878 4.368 1.00 94.44 129 TRP A C 1
ATOM 1059 O O . TRP A 1 129 ? -17.848 -18.831 5.549 1.00 94.44 129 TRP A O 1
ATOM 1069 N N . SER A 1 130 ? -19.382 -19.393 4.004 1.00 91.50 130 SER A N 1
ATOM 1070 C CA . SER A 1 130 ? -20.340 -20.107 4.842 1.00 91.50 130 SER A CA 1
ATOM 1071 C C . SER A 1 130 ? -20.844 -21.347 4.091 1.00 91.50 130 SER A C 1
ATOM 1073 O O . SER A 1 130 ? -20.277 -21.741 3.073 1.00 91.50 130 SER A O 1
ATOM 1075 N N . THR A 1 131 ? -21.908 -21.982 4.582 1.00 88.81 131 THR A N 1
ATOM 1076 C CA . THR A 1 131 ? -22.519 -23.142 3.911 1.00 88.81 131 THR A CA 1
ATOM 1077 C C . THR A 1 131 ? -23.070 -22.766 2.536 1.00 88.81 131 THR A C 1
ATOM 1079 O O . THR A 1 131 ? -22.975 -23.540 1.588 1.00 88.81 131 THR A O 1
ATOM 1082 N N . SER A 1 132 ? -23.654 -21.571 2.440 1.00 88.31 132 SER A N 1
ATOM 1083 C CA . SER A 1 132 ? -24.422 -21.126 1.274 1.00 88.31 132 SER A CA 1
ATOM 1084 C C . SER A 1 132 ? -23.772 -19.947 0.551 1.00 88.31 132 SER A C 1
ATOM 1086 O O . SER A 1 132 ? -24.133 -19.669 -0.591 1.00 88.31 132 SER A O 1
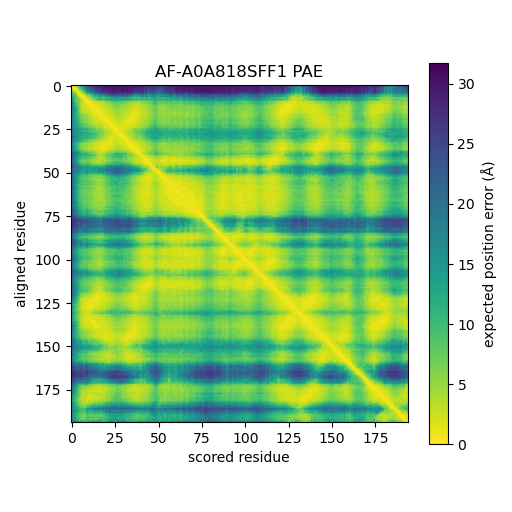ATOM 1088 N N . ASN A 1 133 ? -22.834 -19.241 1.192 1.00 90.94 133 ASN A N 1
ATOM 1089 C CA . ASN A 1 133 ? -22.263 -17.996 0.685 1.00 90.94 133 ASN A CA 1
ATOM 1090 C C . ASN A 1 133 ? -20.740 -18.070 0.563 1.00 90.94 133 ASN A C 1
ATOM 1092 O O . ASN A 1 133 ? -20.070 -18.707 1.370 1.00 90.94 133 ASN A O 1
ATOM 1096 N N . ALA A 1 134 ? -20.190 -17.357 -0.415 1.00 93.31 134 ALA A N 1
ATOM 1097 C CA . ALA A 1 134 ? -18.762 -17.097 -0.535 1.00 93.31 134 ALA A CA 1
ATOM 1098 C C . ALA A 1 134 ? -18.527 -15.666 -1.034 1.00 93.31 134 ALA A C 1
ATOM 1100 O O . ALA A 1 134 ? -19.258 -15.171 -1.890 1.00 93.31 134 ALA A O 1
ATOM 1101 N N . ALA A 1 135 ? -17.504 -15.009 -0.503 1.00 94.62 135 ALA A N 1
ATOM 1102 C CA . ALA A 1 135 ? -17.063 -13.680 -0.889 1.00 94.62 135 ALA A CA 1
ATOM 1103 C C . ALA A 1 135 ? -15.553 -13.696 -1.119 1.00 94.62 135 ALA A C 1
ATOM 1105 O O . ALA A 1 135 ? -14.798 -14.140 -0.256 1.00 94.62 135 ALA A O 1
ATOM 1106 N N . LEU A 1 136 ? -15.124 -13.188 -2.267 1.00 95.69 136 LEU A N 1
ATOM 1107 C CA . LEU A 1 136 ? -13.733 -12.935 -2.607 1.00 95.69 136 LEU A CA 1
ATOM 1108 C C . LEU A 1 136 ? -13.576 -11.435 -2.837 1.00 95.69 136 LEU A C 1
ATOM 1110 O O . LEU A 1 136 ? -14.329 -10.846 -3.606 1.00 95.69 136 LEU A O 1
ATOM 1114 N N . HIS A 1 137 ? -12.591 -10.832 -2.193 1.00 96.00 137 HIS A N 1
ATOM 1115 C CA . HIS A 1 137 ? -12.247 -9.433 -2.362 1.00 96.00 137 HIS A CA 1
ATOM 1116 C C . HIS A 1 137 ? -10.747 -9.326 -2.608 1.00 96.00 137 HIS A C 1
ATOM 1118 O O . HIS A 1 137 ? -9.948 -9.826 -1.820 1.00 96.00 137 HIS A O 1
ATOM 1124 N N . VAL A 1 138 ? -10.363 -8.676 -3.699 1.00 95.69 138 VAL A N 1
ATOM 1125 C CA . VAL A 1 138 ? -8.972 -8.529 -4.130 1.00 95.69 138 VAL A CA 1
ATOM 1126 C C . VAL A 1 138 ? -8.666 -7.050 -4.310 1.00 95.69 138 VAL A C 1
ATOM 1128 O O . VAL A 1 138 ? -9.438 -6.333 -4.943 1.00 95.69 138 VAL A O 1
ATOM 1131 N N . ARG A 1 139 ? -7.532 -6.600 -3.770 1.00 93.31 139 ARG A N 1
ATOM 1132 C CA . ARG A 1 139 ? -7.001 -5.244 -3.954 1.00 93.31 139 ARG A CA 1
ATOM 1133 C C . ARG A 1 139 ? -5.557 -5.320 -4.425 1.00 93.31 139 ARG A C 1
ATOM 1135 O O . ARG A 1 139 ? -4.747 -6.003 -3.805 1.00 93.31 139 ARG A O 1
ATOM 1142 N N . ILE A 1 140 ? -5.246 -4.597 -5.493 1.00 92.94 140 ILE A N 1
ATOM 1143 C CA . ILE A 1 140 ? -3.887 -4.373 -5.987 1.00 92.94 140 ILE A CA 1
ATOM 1144 C C . ILE A 1 140 ? -3.610 -2.883 -5.858 1.00 92.94 140 ILE A C 1
ATOM 1146 O O . ILE A 1 140 ? -4.294 -2.068 -6.479 1.00 92.94 140 ILE A O 1
ATOM 1150 N N . ASN A 1 141 ? -2.629 -2.517 -5.037 1.00 89.19 141 ASN A N 1
ATOM 1151 C CA . ASN A 1 141 ? -2.379 -1.114 -4.710 1.00 89.19 141 ASN A CA 1
ATOM 1152 C C . ASN A 1 141 ? -1.385 -0.442 -5.664 1.00 89.19 141 ASN A C 1
ATOM 1154 O O . ASN A 1 141 ? -1.555 0.733 -5.984 1.00 89.19 141 ASN A O 1
ATOM 1158 N N . ARG A 1 142 ? -0.381 -1.173 -6.161 1.00 89.00 142 ARG A N 1
ATOM 1159 C CA . ARG A 1 142 ? 0.577 -0.662 -7.147 1.00 89.00 142 ARG A CA 1
ATOM 1160 C C . ARG A 1 142 ? 1.029 -1.776 -8.081 1.00 89.00 142 ARG A C 1
ATOM 1162 O O . ARG A 1 142 ? 1.400 -2.851 -7.621 1.00 89.00 142 ARG A O 1
ATOM 1169 N N . VAL A 1 143 ? 1.014 -1.491 -9.380 1.00 92.56 143 VAL A N 1
ATOM 1170 C CA . VAL A 1 143 ? 1.526 -2.372 -10.433 1.00 92.56 143 VAL A CA 1
ATOM 1171 C C . VAL A 1 143 ? 2.511 -1.601 -11.300 1.00 92.56 143 VAL A C 1
ATOM 1173 O O . VAL A 1 143 ? 2.291 -0.421 -11.575 1.00 92.56 143 VAL A O 1
ATOM 1176 N N . GLN A 1 144 ? 3.581 -2.258 -11.725 1.00 93.88 144 GLN A N 1
ATOM 1177 C CA . GLN A 1 144 ? 4.515 -1.731 -12.708 1.00 93.88 144 GLN A CA 1
ATOM 1178 C C . GLN A 1 144 ? 4.846 -2.824 -13.726 1.00 93.88 144 GLN A C 1
ATOM 1180 O O . GLN A 1 144 ? 4.973 -3.992 -13.362 1.00 93.88 144 GLN A O 1
ATOM 1185 N N . ILE A 1 145 ? 4.929 -2.445 -14.997 1.00 95.38 145 ILE A N 1
ATOM 1186 C CA . ILE A 1 145 ? 5.338 -3.324 -16.091 1.00 95.38 145 ILE A CA 1
ATOM 1187 C C . ILE A 1 145 ? 6.514 -2.662 -16.783 1.00 95.38 145 ILE A C 1
ATOM 1189 O O . ILE A 1 145 ? 6.363 -1.578 -17.357 1.00 95.38 145 ILE A O 1
ATOM 1193 N N . ASP A 1 146 ? 7.643 -3.346 -16.750 1.00 95.38 146 ASP A N 1
ATOM 1194 C CA . ASP A 1 146 ? 8.889 -2.924 -17.359 1.00 95.38 146 ASP A CA 1
ATOM 1195 C C . ASP A 1 146 ? 9.159 -3.778 -18.598 1.00 95.38 146 ASP A C 1
ATOM 1197 O O . ASP A 1 146 ? 8.824 -4.966 -18.647 1.00 95.38 146 ASP A O 1
ATOM 1201 N N . ASN A 1 147 ? 9.698 -3.141 -19.632 1.00 93.88 147 ASN A N 1
ATOM 1202 C CA . ASN A 1 147 ? 10.178 -3.804 -20.833 1.00 93.88 147 ASN A CA 1
ATOM 1203 C C . ASN A 1 147 ? 11.675 -4.041 -20.658 1.00 93.88 147 ASN A C 1
ATOM 1205 O O . ASN A 1 147 ? 12.448 -3.085 -20.646 1.00 93.88 147 ASN A O 1
ATOM 1209 N N . GLU A 1 148 ? 12.055 -5.308 -20.539 1.00 91.94 148 GLU A N 1
ATOM 1210 C CA . GLU A 1 148 ? 13.438 -5.721 -20.277 1.00 91.94 148 GLU A CA 1
ATOM 1211 C C . GLU A 1 148 ? 14.232 -5.944 -21.574 1.00 91.94 148 GLU A C 1
ATOM 1213 O O . GLU A 1 148 ? 15.401 -6.330 -21.549 1.00 91.94 148 GLU A O 1
ATOM 1218 N N . HIS A 1 149 ? 13.622 -5.674 -22.734 1.00 88.06 149 HIS A N 1
ATOM 1219 C CA . HIS A 1 149 ? 14.291 -5.837 -24.013 1.00 88.06 149 HIS A CA 1
ATOM 1220 C C . HIS A 1 149 ? 15.432 -4.831 -24.196 1.00 88.06 149 HIS A C 1
ATOM 1222 O O . HIS A 1 149 ? 15.291 -3.625 -23.953 1.00 88.06 149 HIS A O 1
ATOM 1228 N N . GLU A 1 150 ? 16.556 -5.321 -24.720 1.00 83.81 150 GLU A N 1
ATOM 1229 C CA . GLU A 1 150 ? 17.704 -4.484 -25.046 1.00 83.81 150 GLU A CA 1
ATOM 1230 C C . GLU A 1 150 ? 17.306 -3.409 -26.075 1.00 83.81 150 GLU A C 1
ATOM 1232 O O . GLU A 1 150 ? 16.540 -3.657 -27.007 1.00 83.81 150 GLU A O 1
ATOM 1237 N N . PHE A 1 151 ? 17.808 -2.186 -25.897 1.00 86.06 151 PHE A N 1
ATOM 1238 C CA . PHE A 1 151 ? 17.502 -1.033 -26.759 1.00 86.06 151 PHE A CA 1
ATOM 1239 C C . PHE A 1 151 ? 16.022 -0.613 -26.808 1.00 86.06 151 PHE A C 1
ATOM 1241 O O . PHE A 1 151 ? 15.605 0.078 -27.743 1.00 86.06 151 PHE A O 1
ATOM 1248 N N . THR A 1 152 ? 15.218 -0.970 -25.802 1.00 87.25 152 THR A N 1
ATOM 1249 C CA . THR A 1 152 ? 13.843 -0.470 -25.709 1.00 87.25 152 THR A CA 1
ATOM 1250 C C . THR A 1 152 ? 13.796 1.059 -25.593 1.00 87.25 152 THR A C 1
ATOM 1252 O O . THR A 1 152 ? 14.501 1.678 -24.796 1.00 87.25 152 THR A O 1
ATOM 1255 N N . LEU A 1 153 ? 12.920 1.689 -26.382 1.00 91.00 153 LEU A N 1
ATOM 1256 C CA . LEU A 1 153 ? 12.632 3.125 -26.276 1.00 91.00 153 LEU A CA 1
ATOM 1257 C C . LEU A 1 153 ? 11.783 3.453 -25.038 1.00 91.00 153 LEU A C 1
ATOM 1259 O O . LEU A 1 153 ? 11.802 4.587 -24.560 1.00 91.00 153 LEU A O 1
ATOM 1263 N N . PHE A 1 154 ? 11.038 2.468 -24.527 1.00 89.94 154 PHE A N 1
ATOM 1264 C CA . PHE A 1 154 ? 10.132 2.609 -23.390 1.00 89.94 154 PHE A CA 1
ATOM 1265 C C . PHE A 1 154 ? 10.440 1.517 -22.358 1.00 89.94 154 PHE A C 1
ATOM 1267 O O . PHE A 1 154 ? 9.809 0.459 -22.394 1.00 89.94 154 PHE A O 1
ATOM 1274 N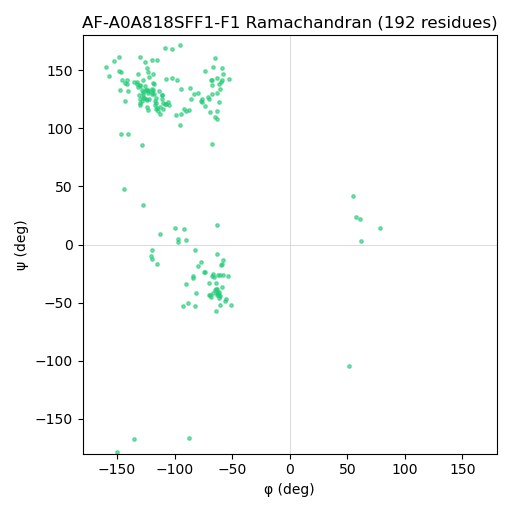 N . PRO A 1 155 ? 11.409 1.748 -21.452 1.00 91.12 155 PRO A N 1
ATOM 1275 C CA . PRO A 1 155 ? 11.781 0.765 -20.433 1.00 91.12 155 PRO A CA 1
ATOM 1276 C C . PRO A 1 155 ? 10.666 0.529 -19.412 1.00 91.12 155 PRO A C 1
ATOM 1278 O O . PRO A 1 155 ? 10.562 -0.555 -18.860 1.00 91.12 155 PRO A O 1
ATOM 1281 N N . VAL A 1 156 ? 9.785 1.512 -19.207 1.00 93.06 156 VAL A N 1
ATOM 1282 C CA . VAL A 1 156 ? 8.591 1.372 -18.367 1.00 93.06 156 VAL A CA 1
ATOM 1283 C C . VAL A 1 156 ? 7.365 1.451 -19.264 1.00 93.06 156 VAL A C 1
ATOM 1285 O O . VAL A 1 156 ? 7.067 2.502 -19.834 1.00 93.06 156 VAL A O 1
ATOM 1288 N N . VAL A 1 157 ? 6.650 0.337 -19.387 1.00 92.69 157 VAL A N 1
ATOM 1289 C CA . VAL A 1 157 ? 5.420 0.230 -20.186 1.00 92.69 157 VAL A CA 1
ATOM 1290 C C . VAL A 1 157 ? 4.229 0.763 -19.400 1.00 92.69 157 VAL A C 1
ATOM 1292 O O . VAL A 1 157 ? 3.377 1.465 -19.943 1.00 92.69 157 VAL A O 1
ATOM 1295 N N . LEU A 1 158 ? 4.167 0.439 -18.107 1.00 91.56 158 LEU A N 1
ATOM 1296 C CA . LEU A 1 158 ? 3.086 0.853 -17.225 1.00 91.56 158 LEU A CA 1
ATOM 1297 C C . LEU A 1 158 ? 3.639 1.157 -15.838 1.00 91.56 158 LEU A C 1
ATOM 1299 O O . LEU A 1 158 ? 4.202 0.291 -15.187 1.00 91.56 158 LEU A O 1
ATOM 1303 N N . ASN A 1 159 ? 3.400 2.367 -15.354 1.00 88.38 159 ASN A N 1
ATOM 1304 C CA . ASN A 1 159 ? 3.559 2.723 -13.950 1.00 88.38 159 ASN A CA 1
ATOM 1305 C C . ASN A 1 159 ? 2.489 3.773 -13.646 1.00 88.38 159 ASN A C 1
ATOM 1307 O O . ASN A 1 159 ? 2.678 4.942 -13.989 1.00 88.38 159 ASN A O 1
ATOM 1311 N N . PRO A 1 160 ? 1.318 3.377 -13.121 1.00 81.94 160 PRO A N 1
ATOM 1312 C CA . PRO A 1 160 ? 0.217 4.298 -12.904 1.00 81.94 160 PRO A CA 1
ATOM 1313 C C . PRO A 1 160 ? 0.621 5.365 -11.888 1.00 81.94 160 PRO A C 1
ATOM 1315 O O . PRO A 1 160 ? 0.734 5.107 -10.690 1.00 81.94 160 PRO A O 1
ATOM 1318 N N . ILE A 1 161 ? 0.829 6.587 -12.369 1.00 70.38 161 ILE A N 1
ATOM 1319 C CA . ILE A 1 161 ? 1.064 7.744 -11.511 1.00 70.38 161 ILE A CA 1
ATOM 1320 C C . ILE A 1 161 ? -0.296 8.382 -11.248 1.00 70.38 161 ILE A C 1
ATOM 1322 O O . ILE A 1 161 ? -0.950 8.881 -12.164 1.00 70.38 161 ILE A O 1
ATOM 1326 N N . VAL A 1 162 ? -0.726 8.392 -9.988 1.00 63.00 162 VAL A N 1
ATOM 1327 C CA . VAL A 1 162 ? -1.869 9.214 -9.576 1.00 63.00 162 VAL A CA 1
ATOM 1328 C C . VAL A 1 162 ? -1.514 10.686 -9.791 1.00 63.00 162 VAL A C 1
ATOM 1330 O O . VAL A 1 162 ? -0.572 11.221 -9.205 1.00 63.00 162 VAL A O 1
ATOM 1333 N N . SER A 1 163 ? -2.231 11.345 -10.702 1.00 49.25 163 SER A N 1
ATOM 1334 C CA . SER A 1 163 ? -1.978 12.746 -11.028 1.00 49.25 163 SER A CA 1
ATOM 1335 C C . SER A 1 163 ? -2.407 13.647 -9.870 1.00 49.25 163 SER A C 1
ATOM 1337 O O . SER A 1 163 ? -3.577 13.626 -9.479 1.00 49.25 163 SER A O 1
ATOM 1339 N N . LYS A 1 164 ? -1.503 14.517 -9.400 1.00 54.78 164 LYS A N 1
ATOM 1340 C CA . LYS A 1 164 ? -1.790 15.517 -8.350 1.00 54.78 164 LYS A CA 1
ATOM 1341 C C . LYS A 1 164 ? -3.007 16.408 -8.670 1.00 54.78 164 LYS A C 1
ATOM 1343 O O . LYS A 1 164 ? -3.660 16.899 -7.759 1.00 54.78 164 LYS A O 1
ATOM 1348 N N . ALA A 1 165 ? -3.317 16.614 -9.954 1.00 51.00 165 ALA A N 1
ATOM 1349 C CA . ALA A 1 165 ? -4.372 17.517 -10.424 1.00 51.00 165 ALA A CA 1
ATOM 1350 C C . ALA A 1 165 ? -5.802 16.946 -10.342 1.00 51.00 165 ALA A C 1
ATOM 1352 O O . ALA A 1 165 ? -6.759 17.713 -10.376 1.00 51.00 165 ALA A O 1
ATOM 1353 N N . ALA A 1 166 ? -5.974 15.625 -10.231 1.00 49.94 166 ALA A N 1
ATOM 1354 C CA . ALA A 1 166 ? -7.299 14.998 -10.290 1.00 49.94 166 ALA A CA 1
ATOM 1355 C C . ALA A 1 166 ? -8.071 15.034 -8.957 1.00 49.94 166 ALA A C 1
ATOM 1357 O O . ALA A 1 166 ? -9.210 14.578 -8.903 1.00 49.94 166 ALA A O 1
ATOM 1358 N N . GLY A 1 167 ? -7.470 15.527 -7.865 1.00 49.31 167 GLY A N 1
ATOM 1359 C CA . GLY A 1 167 ? -8.110 15.578 -6.539 1.00 49.31 167 GLY A CA 1
ATOM 1360 C C . GLY A 1 167 ? -8.491 14.207 -5.952 1.00 49.31 167 GLY A C 1
ATOM 1361 O O . GLY A 1 167 ? -9.069 14.138 -4.874 1.00 49.31 167 GLY A O 1
ATOM 1362 N N . THR A 1 168 ? -8.160 13.115 -6.644 1.00 49.31 168 THR A N 1
ATOM 1363 C CA . THR A 1 168 ? -8.437 11.713 -6.284 1.00 49.31 168 THR A CA 1
ATOM 1364 C C . THR A 1 168 ? -7.317 11.062 -5.491 1.00 49.31 168 THR A C 1
ATOM 1366 O O . THR A 1 168 ? -7.284 9.840 -5.352 1.00 49.31 168 THR A O 1
ATOM 1369 N N . ASP A 1 169 ? -6.392 11.869 -4.995 1.00 53.84 169 ASP A N 1
ATOM 1370 C CA . ASP A 1 169 ? -5.353 11.456 -4.074 1.00 53.84 169 ASP A CA 1
ATOM 1371 C C . ASP A 1 169 ? -6.079 11.104 -2.760 1.00 53.84 169 ASP A C 1
ATOM 1373 O O . ASP A 1 169 ? -6.377 11.950 -1.930 1.00 53.84 169 ASP A O 1
ATOM 1377 N N . ILE A 1 170 ? -6.548 9.862 -2.657 1.00 58.47 170 ILE A N 1
ATOM 1378 C CA . ILE A 1 170 ? -7.174 9.288 -1.467 1.00 58.47 170 ILE A CA 1
ATOM 1379 C C . ILE A 1 170 ? -6.155 8.261 -0.973 1.00 58.47 170 ILE A C 1
ATOM 1381 O O . ILE A 1 170 ? -5.862 7.320 -1.718 1.00 58.47 170 ILE A O 1
ATOM 1385 N N . PRO A 1 171 ? -5.576 8.413 0.233 1.00 59.25 171 PRO A N 1
ATOM 1386 C CA . PRO A 1 171 ? -4.597 7.466 0.723 1.00 59.25 171 PRO A CA 1
ATOM 1387 C C . PRO A 1 171 ? -5.303 6.124 0.860 1.00 59.25 171 PRO A C 1
ATOM 1389 O O . PRO A 1 171 ? -6.398 6.035 1.418 1.00 59.25 171 PRO A O 1
ATOM 1392 N N . GLY A 1 172 ? -4.691 5.082 0.313 1.00 65.19 172 GLY A N 1
ATOM 1393 C CA . GLY A 1 172 ? -5.253 3.741 0.372 1.00 65.19 172 GLY A CA 1
ATOM 1394 C C . GLY A 1 172 ? -6.366 3.426 -0.605 1.00 65.19 172 GLY A C 1
ATOM 1395 O O . GLY A 1 172 ? -6.995 2.382 -0.445 1.00 65.19 172 GLY A O 1
ATOM 1396 N N . LYS A 1 173 ? -6.581 4.250 -1.639 1.00 78.81 173 LYS A N 1
ATOM 1397 C CA . LYS A 1 173 ? -7.359 3.798 -2.792 1.00 78.81 173 LYS A CA 1
ATOM 1398 C C . LYS A 1 173 ? -6.518 2.819 -3.632 1.00 78.81 173 LYS A C 1
ATOM 1400 O O . LYS A 1 173 ? -5.479 3.235 -4.147 1.00 78.81 173 LYS A O 1
ATOM 1405 N N . PRO A 1 174 ? -6.953 1.560 -3.800 1.00 85.38 174 PRO A N 1
ATOM 1406 C CA . PRO A 1 174 ? -6.247 0.599 -4.639 1.00 85.38 174 PRO A CA 1
ATOM 1407 C C . PRO A 1 174 ? -6.290 0.997 -6.118 1.00 85.38 174 PRO A C 1
ATOM 1409 O O . PRO A 1 174 ? -7.233 1.645 -6.578 1.00 85.38 174 PRO A O 1
ATOM 1412 N N . PHE A 1 175 ? -5.272 0.577 -6.870 1.00 86.94 175 PHE A N 1
ATOM 1413 C CA . PHE A 1 175 ? -5.225 0.738 -8.322 1.00 86.94 175 PHE A CA 1
ATOM 1414 C C . PHE A 1 175 ? -6.275 -0.145 -9.009 1.00 86.94 175 PHE A C 1
ATOM 1416 O O . PHE A 1 175 ? -7.003 0.325 -9.881 1.00 86.94 175 PHE A O 1
ATOM 1423 N N . ILE A 1 176 ? -6.383 -1.406 -8.578 1.00 89.69 176 ILE A N 1
ATOM 1424 C CA . ILE A 1 176 ? -7.428 -2.347 -8.998 1.00 89.69 176 ILE A CA 1
ATOM 1425 C C . ILE A 1 176 ? -8.092 -2.913 -7.746 1.00 89.69 176 ILE A C 1
ATOM 1427 O O . ILE A 1 176 ? -7.415 -3.386 -6.834 1.00 89.69 176 ILE A O 1
ATOM 1431 N N . GLU A 1 177 ? -9.419 -2.904 -7.719 1.00 92.38 177 GLU A N 1
ATOM 1432 C CA . GLU A 1 177 ? -10.230 -3.532 -6.679 1.00 92.38 177 GLU A CA 1
ATOM 1433 C C . GLU A 1 177 ? -11.323 -4.357 -7.339 1.00 92.38 177 GLU A C 1
ATOM 1435 O O . GLU A 1 177 ? -11.948 -3.915 -8.301 1.00 92.38 177 GLU A O 1
ATOM 1440 N N . PHE A 1 178 ? -11.521 -5.567 -6.833 1.00 93.62 178 PHE A N 1
ATOM 1441 C CA . PHE A 1 178 ? -12.490 -6.513 -7.359 1.00 93.62 178 PHE A CA 1
ATOM 1442 C C . PHE A 1 178 ? -13.171 -7.237 -6.208 1.00 93.62 178 PHE A C 1
ATOM 1444 O O . PHE A 1 178 ? -12.509 -7.748 -5.302 1.00 93.62 178 PHE A O 1
ATOM 1451 N N . SER A 1 179 ? -14.496 -7.313 -6.258 1.00 93.88 179 SER A N 1
ATOM 1452 C CA . SER A 1 179 ? -15.302 -8.074 -5.312 1.00 93.88 179 SER A CA 1
ATOM 1453 C C . SER A 1 179 ? -16.236 -9.032 -6.037 1.00 93.88 179 SER A C 1
ATOM 1455 O O . SER A 1 179 ? -17.059 -8.638 -6.861 1.00 93.88 179 SER A O 1
ATOM 1457 N N . LEU A 1 180 ? -16.165 -10.302 -5.659 1.00 93.44 180 LEU A N 1
ATOM 1458 C CA . LEU A 1 180 ? -17.061 -11.357 -6.105 1.00 93.44 180 LEU A CA 1
ATOM 1459 C C . LEU A 1 180 ? -17.834 -11.889 -4.907 1.00 93.44 180 LEU A C 1
ATOM 1461 O O . LEU A 1 180 ? -17.246 -12.336 -3.925 1.00 93.44 180 LEU A O 1
ATOM 1465 N N . PHE A 1 181 ? -19.154 -11.902 -5.015 1.00 93.19 181 PHE A N 1
ATOM 1466 C CA . PHE A 1 181 ? -20.035 -12.498 -4.026 1.00 93.19 181 PHE A CA 1
ATOM 1467 C C . PHE A 1 181 ? -20.908 -13.563 -4.679 1.00 93.19 181 PHE A C 1
ATOM 1469 O O . PHE A 1 181 ? -21.517 -13.335 -5.724 1.00 93.19 181 PHE A O 1
ATOM 1476 N N . LYS A 1 182 ? -20.987 -14.733 -4.054 1.00 91.62 182 LYS A N 1
ATOM 1477 C CA . LYS A 1 182 ? -21.778 -15.864 -4.524 1.00 91.62 182 LYS A CA 1
ATOM 1478 C C . LYS A 1 182 ? -22.676 -16.366 -3.406 1.00 91.62 182 LYS A C 1
ATOM 1480 O O . LYS A 1 182 ? -22.201 -16.637 -2.307 1.00 91.62 182 LYS A O 1
ATOM 1485 N N . THR A 1 183 ? -23.944 -16.585 -3.735 1.00 88.00 183 THR A N 1
ATOM 1486 C CA . THR A 1 183 ? -24.931 -17.216 -2.857 1.00 88.00 183 THR A CA 1
ATOM 1487 C C . THR A 1 183 ? -25.600 -18.369 -3.585 1.00 88.00 183 THR A C 1
ATOM 1489 O O . THR A 1 183 ? -26.142 -18.207 -4.677 1.00 88.00 183 THR A O 1
ATOM 1492 N N . THR A 1 184 ? -25.593 -19.538 -2.956 1.00 84.12 184 THR A N 1
ATOM 1493 C CA . THR A 1 184 ? -26.274 -20.743 -3.426 1.00 84.12 184 THR A CA 1
ATOM 1494 C C . THR A 1 184 ? -27.380 -21.091 -2.442 1.00 84.12 184 THR A C 1
ATOM 1496 O O . THR A 1 184 ? -27.118 -21.419 -1.292 1.00 84.12 184 THR A O 1
ATOM 1499 N N . THR A 1 185 ? -28.629 -21.026 -2.886 1.00 81.75 185 THR A N 1
ATOM 1500 C CA . THR A 1 185 ? -29.790 -21.492 -2.125 1.00 81.75 185 THR A CA 1
ATOM 1501 C C . THR A 1 185 ? -30.335 -22.772 -2.749 1.00 81.75 185 THR A C 1
ATOM 1503 O O . THR A 1 185 ? -30.004 -23.119 -3.880 1.00 81.75 185 THR A O 1
ATOM 1506 N N . ALA A 1 186 ? -31.249 -23.454 -2.057 1.00 74.94 186 ALA A N 1
ATOM 1507 C CA . ALA A 1 186 ? -31.910 -24.643 -2.598 1.00 74.94 186 ALA A CA 1
ATOM 1508 C C . ALA A 1 186 ? -32.681 -24.393 -3.915 1.00 74.94 186 ALA A C 1
ATOM 1510 O O . ALA A 1 186 ? -33.046 -25.349 -4.592 1.00 74.94 186 ALA A O 1
ATOM 1511 N N . ARG A 1 187 ? -32.979 -23.131 -4.263 1.00 73.06 187 ARG A N 1
ATOM 1512 C CA . ARG A 1 187 ? -33.802 -22.763 -5.429 1.00 73.06 187 ARG A CA 1
ATOM 1513 C C . ARG A 1 187 ? -33.088 -21.881 -6.451 1.00 73.06 187 ARG A C 1
ATOM 1515 O O . ARG A 1 187 ? -33.643 -21.646 -7.519 1.00 73.06 187 ARG A O 1
ATOM 1522 N N . SER A 1 188 ? -31.902 -21.367 -6.141 1.00 76.81 188 SER A N 1
ATOM 1523 C CA . SER A 1 188 ? -31.193 -20.441 -7.024 1.00 76.81 188 SER A CA 1
ATOM 1524 C C . SER A 1 188 ? -29.702 -20.384 -6.715 1.00 76.81 188 SER A C 1
ATOM 1526 O O . SER A 1 188 ? -29.276 -20.581 -5.579 1.00 76.81 188 SER A O 1
ATOM 1528 N N . ASN A 1 189 ? -28.915 -20.058 -7.735 1.00 79.88 189 ASN A N 1
ATOM 1529 C CA . ASN A 1 189 ? -27.501 -19.737 -7.610 1.00 79.88 189 ASN A CA 1
ATOM 1530 C C . ASN A 1 189 ? -27.291 -18.337 -8.191 1.00 79.88 189 ASN A C 1
ATOM 1532 O O . ASN A 1 189 ? -27.525 -18.126 -9.381 1.00 79.88 189 ASN A O 1
ATOM 1536 N N . THR A 1 190 ? -26.895 -17.389 -7.346 1.00 82.94 190 THR A N 1
ATOM 1537 C CA . THR A 1 190 ? -26.727 -15.983 -7.717 1.00 82.94 190 THR A CA 1
ATOM 1538 C C . THR A 1 190 ? -25.279 -15.570 -7.505 1.00 82.94 190 THR A C 1
ATOM 1540 O O . THR A 1 190 ? -24.689 -15.840 -6.459 1.00 82.94 190 THR A O 1
AT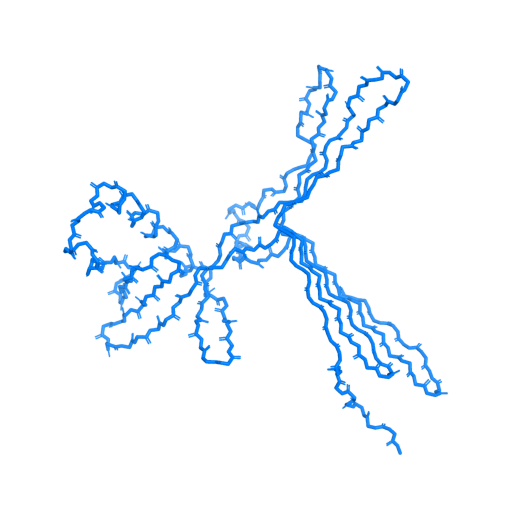OM 1543 N N . THR A 1 191 ? -24.704 -14.904 -8.505 1.00 82.81 191 THR A N 1
ATOM 1544 C CA . THR A 1 191 ? -23.343 -14.360 -8.463 1.00 82.81 191 THR A CA 1
ATOM 1545 C C . THR A 1 191 ? -23.390 -12.862 -8.743 1.00 82.81 191 THR A C 1
ATOM 1547 O O . THR A 1 191 ? -24.016 -12.433 -9.709 1.00 82.81 191 THR A O 1
ATOM 1550 N N . HIS A 1 192 ? -22.732 -12.076 -7.898 1.00 82.69 192 HIS A N 1
ATOM 1551 C CA . HIS A 1 192 ? -22.607 -10.629 -8.005 1.00 82.69 192 HIS A CA 1
ATOM 1552 C C . HIS A 1 192 ? -21.131 -10.251 -8.122 1.00 82.69 192 HIS A C 1
ATOM 1554 O O . HIS A 1 192 ? -20.302 -10.751 -7.362 1.00 82.69 192 HIS A O 1
ATOM 1560 N N . ILE A 1 193 ? -20.818 -9.367 -9.068 1.00 84.69 193 ILE A N 1
ATOM 1561 C CA . ILE A 1 193 ? -19.465 -8.873 -9.343 1.00 84.69 193 ILE A CA 1
ATOM 1562 C C . ILE A 1 193 ? -19.491 -7.348 -9.232 1.00 84.69 193 ILE A C 1
ATOM 1564 O O . ILE A 1 193 ? -20.404 -6.720 -9.774 1.00 84.69 193 ILE A O 1
ATOM 1568 N N . LYS A 1 194 ? -18.517 -6.773 -8.526 1.00 73.12 194 LYS A N 1
ATOM 1569 C CA . LYS A 1 194 ? -18.316 -5.331 -8.380 1.00 73.12 194 LYS A CA 1
ATOM 1570 C C . LYS A 1 194 ? -16.847 -4.974 -8.554 1.00 73.12 194 LYS A C 1
ATOM 1572 O O . LYS A 1 194 ? -16.000 -5.736 -8.033 1.00 73.12 194 LYS A O 1
#

Secondary structure (DSSP, 8-state):
---S-----EEEEEEES-EEEEEEETTTTEEEEEEEE-----EEEEE-SS-EEEPPHHHHHHHHHHHHHHHHHHHHSTT-GGGGG-EEEEETTEEEEEETTEEEEEETT--EEEEEEE---SEEEEEEE-SSEEEEEEEE--EEEEE-STT-S-SEEE-----GGGS---TT--SEEEEEEEEEETTEEEEEE-

Nearest PDB structures (foldseek):
  6zow-assembly1_A  TM=1.209E-01  e=1.923E+00  Severe acute respiratory syndrome coronavirus 2
  6zp7-assembly1_A  TM=1.209E-01  e=1.923E+00  Severe acute respiratory syndrome coronavirus 2
  7tf0-assembly1_B  TM=1.309E-01  e=1.825E+00  Severe acute respiratory syndrome coronavirus 2
  7tf0-assembly1_C  TM=8.946E-02  e=1.267E+00  Severe acute respiratory syndrome coronavirus 2
  8ify-assembly1_B  TM=7.692E-02  e=4.916E+00  Severe acute respiratory syndrome coronavirus 2

pLDDT: mean 85.23, std 12.81, range [29.44, 96.88]